Protein AF-W2TF34-F1 (afdb_monomer)

Sequence (236 aa):
MREFSEENPSKASIIMEYMTGNLSLHIFDNITPDDILQVLRTIAALQAASLKFTDEDKALFLKDIFKVVFGQALTKENVTSSLGLVRQFGSDRLGKCIDQVESIAMETSHFGCPVTDIARLLCACLSAKDRRENWEYLLGKFYCFLKEEVGNHEMPYTLEQLIQAYRRFFPFGAFMVFPMIAPMFQLAKKSDDTEYNERVQKLIFEKTKGLLEDLVKFHEEDKNEANHGENKKIIE

Foldseek 3Di:
DDDDDPPDVPDDDDDDDDDPPDDDDFLLAADALVVCLVVLLVLLLVVLVCVPDDPVRVCVVPPPDCCPVVVVCPDLVNLVVLLVLVDVLQPVVCVVLSVVLSVVLVVQDDDDQSCLVVLLCLLRHHFLVNCVVCVLVSLVSSVVSNCVNNDPDDDPDDSVVNVVSCLSCNLNSLSVCSSVLSVVLVVLVPDPDPVSSVSSSVSSNSSNVSSSVSSVVSVVVVVVVVVVVVVVVVVD

Organism: Necator americanus (NCBI:txid51031)

Structure (mmCIF, N/CA/C/O backbone):
data_AF-W2TF34-F1
#
_entry.id   AF-W2TF34-F1
#
loop_
_atom_site.group_PDB
_atom_site.id
_atom_site.type_symbol
_atom_site.label_atom_id
_atom_site.label_alt_id
_atom_site.label_comp_id
_atom_site.label_asym_id
_atom_site.label_entity_id
_atom_site.label_seq_id
_atom_site.pdbx_PDB_ins_code
_atom_site.Cartn_x
_atom_site.Cartn_y
_atom_site.Cartn_z
_atom_site.occupancy
_atom_site.B_iso_or_equiv
_atom_site.auth_seq_id
_atom_site.auth_comp_id
_atom_site.auth_asym_id
_atom_site.auth_atom_id
_atom_site.pdbx_PDB_model_num
ATOM 1 N N . MET A 1 1 ? 27.596 -20.174 8.200 1.00 43.91 1 MET A N 1
ATOM 2 C CA . MET A 1 1 ? 26.281 -20.790 7.920 1.00 43.91 1 MET A CA 1
ATOM 3 C C . MET A 1 1 ? 26.392 -22.242 8.363 1.00 43.91 1 MET A C 1
ATOM 5 O O . MET A 1 1 ? 27.347 -22.874 7.938 1.00 43.91 1 MET A O 1
ATOM 9 N N . ARG A 1 2 ? 25.558 -22.743 9.286 1.00 40.81 2 ARG A N 1
ATOM 10 C CA . ARG A 1 2 ? 25.563 -24.187 9.596 1.00 40.81 2 ARG A CA 1
ATOM 11 C C . ARG A 1 2 ? 24.907 -24.919 8.426 1.00 40.81 2 ARG A C 1
ATOM 13 O O . ARG A 1 2 ? 23.850 -24.485 7.978 1.00 40.81 2 ARG A O 1
ATOM 20 N N . GLU A 1 3 ? 25.552 -25.966 7.928 1.00 51.00 3 GLU A N 1
ATOM 21 C CA . GLU A 1 3 ? 24.994 -26.837 6.893 1.00 51.00 3 GLU A CA 1
ATOM 22 C C . GLU A 1 3 ? 23.792 -27.618 7.444 1.00 51.00 3 GLU A C 1
ATOM 24 O O . GLU A 1 3 ? 23.741 -27.946 8.632 1.00 51.00 3 GLU A O 1
ATOM 29 N N . PHE A 1 4 ? 22.802 -27.872 6.589 1.00 50.09 4 PHE A N 1
ATOM 30 C CA . PHE A 1 4 ? 21.614 -28.643 6.944 1.00 50.09 4 PHE A CA 1
ATOM 31 C C . PHE A 1 4 ? 21.959 -30.141 6.997 1.00 50.09 4 PHE A C 1
ATOM 33 O O . PHE A 1 4 ? 22.335 -30.715 5.979 1.00 50.09 4 PHE A O 1
ATOM 40 N N . SER A 1 5 ? 21.806 -30.775 8.163 1.00 64.12 5 SER A N 1
ATOM 41 C CA . SER A 1 5 ? 21.813 -32.237 8.334 1.00 64.12 5 SER A CA 1
ATOM 42 C C . SER A 1 5 ? 20.397 -32.815 8.218 1.00 64.12 5 SER A C 1
ATOM 44 O O . SER A 1 5 ? 19.418 -32.109 8.474 1.00 64.12 5 SER A O 1
ATOM 46 N N . GLU A 1 6 ? 20.274 -34.101 7.857 1.00 60.84 6 GLU A N 1
ATOM 47 C CA . GLU A 1 6 ? 18.979 -34.811 7.785 1.00 60.84 6 GLU A CA 1
ATOM 48 C C . GLU A 1 6 ? 18.214 -34.764 9.117 1.00 60.84 6 GLU A C 1
ATOM 50 O O . GLU A 1 6 ? 16.995 -34.590 9.140 1.00 60.84 6 GLU A O 1
ATOM 55 N N . GLU A 1 7 ? 18.940 -34.802 10.233 1.00 62.28 7 GLU A N 1
ATOM 56 C CA . GLU A 1 7 ? 18.413 -34.523 11.563 1.00 62.28 7 GLU A CA 1
ATOM 57 C C . GLU A 1 7 ? 18.561 -33.029 11.863 1.00 62.28 7 GLU A C 1
ATOM 59 O O . GLU A 1 7 ? 19.583 -32.575 12.380 1.00 62.28 7 GLU A O 1
ATOM 64 N N . ASN A 1 8 ? 17.556 -32.234 11.491 1.00 62.75 8 ASN A N 1
ATOM 65 C CA . ASN A 1 8 ? 17.462 -30.839 11.911 1.00 62.75 8 ASN A CA 1
ATOM 66 C C . ASN A 1 8 ? 16.422 -30.719 13.042 1.00 62.75 8 ASN A C 1
ATOM 68 O O . ASN A 1 8 ? 15.228 -30.613 12.748 1.00 62.75 8 ASN A O 1
ATOM 72 N N . PRO A 1 9 ? 16.842 -30.716 14.324 1.00 62.22 9 PRO A N 1
ATOM 73 C CA . PRO A 1 9 ? 15.931 -30.654 15.472 1.00 62.22 9 PRO A CA 1
ATOM 74 C C . PRO A 1 9 ? 15.114 -29.351 15.546 1.00 62.22 9 PRO A C 1
ATOM 76 O O . PRO A 1 9 ? 14.164 -29.271 16.318 1.00 62.22 9 PRO A O 1
ATOM 79 N N . SER A 1 10 ? 15.438 -28.347 14.723 1.00 62.59 10 SER A N 1
ATOM 80 C CA . SER A 1 10 ? 14.702 -27.081 14.604 1.00 62.59 10 SER A CA 1
ATOM 81 C C . SER A 1 10 ? 13.717 -27.055 13.425 1.00 62.59 10 SER A C 1
ATOM 83 O O . SER A 1 10 ? 13.165 -25.999 13.106 1.00 62.59 10 SER A O 1
ATOM 85 N N . LYS A 1 11 ? 13.517 -28.177 12.720 1.00 61.91 11 LYS A N 1
ATOM 86 C CA . LYS A 1 11 ? 12.632 -28.249 11.552 1.00 61.91 11 LYS A CA 1
ATOM 87 C C . LYS A 1 11 ? 11.170 -28.333 11.995 1.00 61.91 11 LYS A C 1
ATOM 89 O O . LYS A 1 11 ? 10.645 -29.410 12.258 1.00 61.91 11 LYS A O 1
ATOM 94 N N . ALA A 1 12 ? 10.497 -27.189 12.031 1.00 65.81 12 ALA A N 1
ATOM 95 C CA . ALA A 1 12 ? 9.043 -27.143 12.113 1.00 65.81 12 ALA A CA 1
ATOM 96 C C . ALA A 1 12 ? 8.439 -27.427 10.728 1.00 65.81 12 ALA A C 1
ATOM 98 O O . ALA A 1 12 ? 8.908 -26.902 9.719 1.00 65.81 12 ALA A O 1
ATOM 99 N N . SER A 1 13 ? 7.402 -28.263 10.679 1.00 79.62 13 SER A N 1
ATOM 100 C CA . SER A 1 13 ? 6.615 -28.502 9.464 1.00 79.62 13 SER A CA 1
ATOM 101 C C . SER A 1 13 ? 5.208 -27.965 9.684 1.00 79.62 13 SER A C 1
ATOM 103 O O . SER A 1 13 ? 4.579 -28.293 10.687 1.00 79.62 13 SER A O 1
ATOM 105 N N . ILE A 1 14 ? 4.719 -27.146 8.754 1.00 71.31 14 ILE A N 1
ATOM 106 C CA . ILE A 1 14 ? 3.319 -26.718 8.716 1.00 71.31 14 ILE A CA 1
ATOM 107 C C . ILE A 1 14 ? 2.646 -27.538 7.623 1.00 71.31 14 ILE A C 1
ATOM 109 O O . ILE A 1 14 ? 3.035 -27.463 6.459 1.00 71.31 14 ILE A O 1
ATOM 113 N N . ILE A 1 15 ? 1.661 -28.342 8.012 1.00 83.69 15 ILE A N 1
ATOM 114 C CA . ILE A 1 15 ? 0.788 -29.052 7.081 1.00 83.69 15 ILE A CA 1
ATOM 115 C C . ILE A 1 15 ? -0.503 -28.250 7.024 1.00 83.69 15 ILE A C 1
ATOM 117 O O . ILE A 1 15 ? -1.144 -28.028 8.048 1.00 83.69 15 ILE A O 1
ATOM 121 N N . MET A 1 16 ? -0.861 -27.797 5.831 1.00 83.94 16 MET A N 1
ATOM 122 C CA . MET A 1 16 ? -2.090 -27.058 5.582 1.00 83.94 16 MET A CA 1
ATOM 123 C C . MET A 1 16 ? -2.780 -27.611 4.342 1.00 83.94 16 MET A C 1
ATOM 125 O O . MET A 1 16 ? -2.149 -28.277 3.520 1.00 83.94 16 MET A O 1
ATOM 129 N N . GLU A 1 17 ? -4.078 -27.353 4.228 1.00 84.50 17 GLU A N 1
ATOM 130 C CA . GLU A 1 17 ? -4.858 -27.758 3.065 1.00 84.50 17 GLU A CA 1
ATOM 131 C C . GLU A 1 17 ? -4.279 -27.150 1.781 1.00 84.50 17 GLU A C 1
ATOM 133 O O . GLU A 1 17 ? -3.911 -25.971 1.734 1.00 84.50 17 GLU A O 1
ATOM 138 N N . TYR A 1 18 ? -4.180 -27.971 0.734 1.00 78.06 18 TYR A N 1
ATOM 139 C CA . TYR A 1 18 ? -3.743 -27.501 -0.571 1.00 78.06 18 TYR A CA 1
ATOM 140 C C . TYR A 1 18 ? -4.889 -26.767 -1.264 1.00 78.06 18 TYR A C 1
ATOM 142 O O . TYR A 1 18 ? -5.859 -27.373 -1.715 1.00 78.06 18 TYR A O 1
ATOM 150 N N . MET A 1 19 ? -4.744 -25.454 -1.380 1.00 74.75 19 MET A N 1
ATOM 151 C CA . MET A 1 19 ? -5.674 -24.607 -2.116 1.00 74.75 19 MET A CA 1
ATOM 152 C C . MET A 1 19 ? -5.324 -24.647 -3.611 1.00 74.75 19 MET A C 1
ATOM 154 O O . MET A 1 19 ? -4.279 -24.144 -4.031 1.00 74.75 19 MET A O 1
ATOM 158 N N . THR A 1 20 ? -6.181 -25.267 -4.424 1.00 73.31 20 THR A N 1
ATOM 159 C CA . THR A 1 20 ? -6.046 -25.291 -5.891 1.00 73.31 20 THR A CA 1
ATOM 160 C C . THR A 1 20 ? -6.466 -23.958 -6.507 1.00 73.31 20 THR A C 1
ATOM 162 O O . THR A 1 20 ? -7.434 -23.354 -6.055 1.00 73.31 20 THR A O 1
ATOM 165 N N . GLY A 1 21 ? -5.813 -23.544 -7.597 1.00 72.38 21 GLY A N 1
ATOM 166 C CA . GLY A 1 21 ? -6.191 -22.333 -8.342 1.00 72.38 21 GLY A CA 1
ATOM 167 C C . GLY A 1 21 ? -5.530 -21.042 -7.849 1.00 72.38 21 GLY A C 1
ATOM 168 O O . GLY A 1 21 ? -5.940 -19.956 -8.248 1.00 72.38 21 GLY A O 1
ATOM 169 N N . ASN A 1 22 ? -4.498 -21.144 -7.009 1.00 67.81 22 ASN A N 1
ATOM 170 C CA . ASN A 1 22 ? -3.735 -19.984 -6.561 1.00 67.81 22 ASN A CA 1
ATOM 171 C C . ASN A 1 22 ? -2.912 -19.399 -7.715 1.00 67.81 22 ASN A C 1
ATOM 173 O O . ASN A 1 22 ? -2.083 -20.089 -8.312 1.00 67.81 22 ASN A O 1
ATOM 177 N N . LEU A 1 23 ? -3.103 -18.111 -7.988 1.00 72.19 23 LEU A N 1
ATOM 178 C CA . LEU A 1 23 ? -2.254 -17.356 -8.899 1.00 72.19 23 LEU A CA 1
ATOM 179 C C . LEU A 1 23 ? -1.053 -16.809 -8.120 1.00 72.19 23 LEU A C 1
ATOM 181 O O . LEU A 1 23 ? -1.220 -16.058 -7.160 1.00 72.19 23 LEU A O 1
ATOM 185 N N . SER A 1 24 ? 0.161 -17.185 -8.525 1.00 72.56 24 SER A N 1
ATOM 186 C CA . SER A 1 24 ? 1.375 -16.551 -8.006 1.00 72.56 24 SER A CA 1
ATOM 187 C C . SER A 1 24 ? 1.545 -15.203 -8.696 1.00 72.56 24 SER A C 1
ATOM 189 O O . SER A 1 24 ? 1.857 -15.163 -9.882 1.00 72.56 24 SER A O 1
ATOM 191 N N . LEU A 1 25 ? 1.329 -14.119 -7.953 1.00 80.50 25 LEU A N 1
ATOM 192 C CA . LEU A 1 25 ? 1.528 -12.756 -8.437 1.00 80.50 25 LEU A CA 1
ATOM 193 C C . LEU A 1 25 ? 2.882 -12.218 -7.978 1.00 80.50 25 LEU A C 1
ATOM 195 O O . LEU A 1 25 ? 3.264 -12.343 -6.812 1.00 80.50 25 LEU A O 1
ATOM 199 N N . HIS A 1 26 ? 3.589 -11.578 -8.896 1.00 82.19 26 HIS A N 1
ATOM 200 C CA . HIS A 1 26 ? 4.786 -10.807 -8.620 1.00 82.19 26 HIS A CA 1
ATOM 201 C C . HIS A 1 26 ? 4.459 -9.321 -8.475 1.00 82.19 26 HIS A C 1
ATOM 203 O O . HIS A 1 26 ? 3.444 -8.820 -8.945 1.00 82.19 26 HIS A O 1
ATOM 209 N N . ILE A 1 27 ? 5.379 -8.568 -7.874 1.00 81.31 27 ILE A N 1
ATOM 210 C CA . ILE A 1 27 ? 5.234 -7.116 -7.687 1.00 81.31 27 ILE A CA 1
ATOM 211 C C . ILE A 1 27 ? 5.080 -6.332 -9.004 1.00 81.31 27 ILE A C 1
ATOM 213 O O . ILE A 1 27 ? 4.601 -5.202 -9.003 1.00 81.31 27 ILE A O 1
ATOM 217 N N . PHE A 1 28 ? 5.519 -6.898 -10.129 1.00 82.00 28 PHE A N 1
ATOM 218 C CA . PHE A 1 28 ? 5.384 -6.300 -11.459 1.00 82.00 28 PHE A CA 1
ATOM 219 C C . PHE A 1 28 ? 4.091 -6.705 -12.180 1.00 82.00 28 PHE A C 1
ATOM 221 O O . PHE A 1 28 ? 3.788 -6.123 -13.221 1.00 82.00 28 PHE A O 1
ATOM 228 N N . ASP A 1 29 ? 3.314 -7.633 -11.617 1.00 86.50 29 ASP A N 1
ATOM 229 C CA . ASP A 1 29 ? 1.992 -7.991 -12.118 1.00 86.50 29 ASP A CA 1
ATOM 230 C C . ASP A 1 29 ? 0.987 -6.965 -11.594 1.00 86.50 29 ASP A C 1
ATOM 232 O O . ASP A 1 29 ? 0.445 -7.078 -10.494 1.00 86.50 29 ASP A O 1
ATOM 236 N N . ASN A 1 30 ? 0.798 -5.894 -12.368 1.00 89.31 30 ASN A N 1
ATOM 237 C CA . ASN A 1 30 ? -0.201 -4.886 -12.039 1.00 89.31 30 ASN A CA 1
ATOM 238 C C . ASN A 1 30 ? -1.599 -5.490 -12.191 1.00 89.31 30 ASN A C 1
ATOM 240 O O . ASN A 1 30 ? -1.973 -5.915 -13.284 1.00 89.31 30 ASN A O 1
ATOM 244 N N . ILE A 1 31 ? -2.363 -5.485 -11.107 1.00 91.06 31 ILE A N 1
ATOM 245 C CA . ILE A 1 31 ? -3.772 -5.883 -11.094 1.00 91.06 31 ILE A CA 1
ATOM 246 C C . ILE A 1 31 ? -4.662 -4.644 -11.140 1.00 91.06 31 ILE A C 1
ATOM 248 O O . ILE A 1 31 ? -4.221 -3.539 -10.813 1.00 91.06 31 ILE A O 1
ATOM 252 N N . THR A 1 32 ? -5.904 -4.805 -11.591 1.00 93.12 32 THR A N 1
ATOM 253 C CA . THR A 1 32 ? -6.803 -3.659 -11.757 1.00 93.12 32 THR A CA 1
ATOM 254 C C . THR A 1 32 ? -7.336 -3.164 -10.404 1.00 93.12 32 THR A C 1
ATOM 256 O O . THR A 1 32 ? -7.352 -3.919 -9.425 1.00 93.12 32 THR A O 1
ATOM 259 N N . PRO A 1 33 ? -7.810 -1.905 -10.317 1.00 94.31 33 PRO A N 1
ATOM 260 C CA . PRO A 1 33 ? -8.479 -1.398 -9.118 1.00 94.31 33 PRO A CA 1
ATOM 261 C C . PRO A 1 33 ? -9.679 -2.237 -8.656 1.00 94.31 33 PRO A C 1
ATOM 263 O O . PRO A 1 33 ? -9.961 -2.277 -7.461 1.00 94.31 33 PRO A O 1
ATOM 266 N N . ASP A 1 34 ? -10.375 -2.917 -9.567 1.00 93.75 34 ASP A N 1
ATOM 267 C CA . ASP A 1 34 ? -11.517 -3.758 -9.202 1.00 93.75 34 ASP A CA 1
ATOM 268 C C . ASP A 1 34 ? -11.071 -5.118 -8.642 1.00 93.75 34 ASP A C 1
ATOM 270 O O . ASP A 1 34 ? -11.644 -5.597 -7.661 1.00 93.75 34 ASP A O 1
ATOM 274 N N . ASP A 1 35 ? -9.990 -5.700 -9.174 1.00 90.81 35 ASP A N 1
ATOM 275 C CA . ASP A 1 35 ? -9.455 -6.987 -8.700 1.00 90.81 35 ASP A CA 1
ATOM 276 C C . ASP A 1 35 ? -8.982 -6.922 -7.238 1.00 90.81 35 ASP A C 1
ATOM 278 O O . ASP A 1 35 ? -9.072 -7.901 -6.491 1.00 90.81 35 ASP A O 1
ATOM 282 N N . ILE A 1 36 ? -8.509 -5.756 -6.784 1.00 92.62 36 ILE A N 1
ATOM 283 C CA . ILE A 1 36 ? -8.038 -5.575 -5.401 1.00 92.62 36 ILE A CA 1
ATOM 284 C C . ILE A 1 36 ? -9.171 -5.434 -4.385 1.00 92.62 36 ILE A C 1
ATOM 286 O O . ILE A 1 36 ? -8.913 -5.546 -3.185 1.00 92.62 36 ILE A O 1
ATOM 290 N N . LEU A 1 37 ? -10.420 -5.218 -4.814 1.00 93.38 37 LEU A N 1
ATOM 291 C CA . LEU A 1 37 ? -11.546 -5.006 -3.897 1.00 93.38 37 LEU A CA 1
ATOM 292 C C . LEU A 1 37 ? -11.774 -6.211 -2.982 1.00 93.38 37 LEU A C 1
ATOM 294 O O . LEU A 1 37 ? -12.070 -6.036 -1.800 1.00 93.38 37 LEU A O 1
ATOM 298 N N . GLN A 1 38 ? -11.583 -7.429 -3.495 1.00 89.44 38 GLN A N 1
ATOM 299 C CA . GLN A 1 38 ? -11.706 -8.637 -2.684 1.00 89.44 38 GLN A CA 1
ATOM 300 C C . GLN A 1 38 ? -10.622 -8.700 -1.601 1.00 89.44 38 GLN A C 1
ATOM 302 O O . GLN A 1 38 ? -10.908 -9.060 -0.460 1.00 89.44 38 GLN A O 1
ATOM 307 N N . VAL A 1 39 ? -9.389 -8.304 -1.930 1.00 90.12 39 VAL A N 1
ATOM 308 C CA . VAL A 1 39 ? -8.289 -8.241 -0.958 1.00 90.12 39 VAL A CA 1
ATOM 309 C C . VAL A 1 39 ? -8.564 -7.160 0.087 1.00 90.12 39 VAL A C 1
ATOM 311 O O . VAL A 1 39 ? -8.391 -7.408 1.277 1.00 90.12 39 VAL A O 1
ATOM 314 N N . LEU A 1 40 ? -9.067 -5.992 -0.326 1.00 91.69 40 LEU A N 1
ATOM 315 C CA . LEU A 1 40 ? -9.468 -4.921 0.592 1.00 91.69 40 LEU A CA 1
ATOM 316 C C . LEU A 1 40 ? -10.585 -5.360 1.543 1.00 91.69 40 LEU A C 1
ATOM 318 O O . LEU A 1 40 ? -10.528 -5.026 2.724 1.00 91.69 40 LEU A O 1
ATOM 322 N N . ARG A 1 41 ? -11.564 -6.138 1.067 1.00 91.19 41 ARG A N 1
ATOM 323 C CA . ARG A 1 41 ? -12.604 -6.729 1.921 1.00 91.19 41 ARG A CA 1
ATOM 324 C C . ARG A 1 41 ? -12.002 -7.675 2.959 1.00 91.19 41 ARG A C 1
ATOM 326 O O . ARG A 1 41 ? -12.354 -7.591 4.129 1.00 91.19 41 ARG A O 1
ATOM 333 N N . THR A 1 42 ? -11.054 -8.523 2.564 1.00 88.75 42 THR A N 1
ATOM 334 C CA . THR A 1 42 ? -10.349 -9.406 3.506 1.00 88.75 42 THR A CA 1
ATOM 335 C C . THR A 1 42 ? -9.546 -8.613 4.540 1.00 88.75 42 THR A C 1
ATOM 337 O O . THR A 1 42 ? -9.601 -8.931 5.726 1.00 88.75 42 THR A O 1
ATOM 340 N N . ILE A 1 43 ? -8.840 -7.552 4.129 1.00 88.75 43 ILE A N 1
ATOM 341 C CA . ILE A 1 43 ? -8.130 -6.658 5.060 1.00 88.75 43 ILE A CA 1
ATOM 342 C C . ILE A 1 43 ? -9.125 -6.001 6.024 1.00 88.75 43 ILE A C 1
ATOM 344 O O . ILE A 1 43 ? -8.859 -5.946 7.221 1.00 88.75 43 ILE A O 1
ATOM 348 N N . ALA A 1 44 ? -10.281 -5.544 5.537 1.00 88.31 44 ALA A N 1
ATOM 349 C CA . ALA A 1 44 ? -11.322 -4.957 6.374 1.00 88.31 44 ALA A CA 1
ATOM 350 C C . ALA A 1 44 ? -11.855 -5.953 7.415 1.00 88.31 44 ALA A C 1
ATOM 352 O O . ALA A 1 44 ? -11.949 -5.603 8.589 1.00 88.31 44 ALA A O 1
ATOM 353 N N . ALA A 1 45 ? -12.108 -7.204 7.023 1.00 86.62 45 ALA A N 1
ATOM 354 C CA . ALA A 1 45 ? -12.520 -8.262 7.945 1.00 86.62 45 ALA A CA 1
ATOM 355 C C . ALA A 1 45 ? -11.444 -8.556 9.006 1.00 86.62 45 ALA A C 1
ATOM 357 O O . ALA A 1 45 ? -11.756 -8.680 10.190 1.00 86.62 45 ALA A O 1
ATOM 358 N N . LEU A 1 46 ? -10.165 -8.602 8.613 1.00 83.94 46 LEU A N 1
ATOM 359 C CA . LEU A 1 46 ? -9.045 -8.768 9.547 1.00 83.94 46 LEU A CA 1
ATOM 360 C C . LEU A 1 46 ? -8.931 -7.588 10.523 1.00 83.94 46 LEU A C 1
ATOM 362 O O . LEU A 1 46 ? -8.720 -7.799 11.718 1.00 83.94 46 LEU A O 1
ATOM 366 N N . GLN A 1 47 ? -9.104 -6.355 10.042 1.00 85.88 47 GLN A N 1
ATOM 367 C CA . GLN A 1 47 ? -9.104 -5.172 10.902 1.00 85.88 47 GLN A CA 1
ATOM 368 C C . GLN A 1 47 ? -10.306 -5.151 11.847 1.00 85.88 47 GLN A C 1
ATOM 370 O O . GLN A 1 47 ? -10.132 -4.887 13.028 1.00 85.88 47 GLN A O 1
ATOM 375 N N . ALA A 1 48 ? -11.508 -5.490 11.381 1.00 86.94 48 ALA A N 1
ATOM 376 C CA . ALA A 1 48 ? -12.681 -5.600 12.244 1.00 86.94 48 ALA A CA 1
ATOM 377 C C . ALA A 1 48 ? -12.513 -6.704 13.301 1.00 86.94 48 ALA A C 1
ATOM 379 O O . ALA A 1 48 ? -12.913 -6.535 14.453 1.00 86.94 48 ALA A O 1
ATOM 380 N N . ALA A 1 49 ? -11.889 -7.829 12.939 1.00 81.69 49 ALA A N 1
ATOM 381 C CA . ALA A 1 49 ? -11.583 -8.899 13.879 1.00 81.69 49 ALA A CA 1
ATOM 382 C C . ALA A 1 49 ? -10.594 -8.446 14.964 1.00 81.69 49 ALA A C 1
ATOM 384 O O . ALA A 1 49 ? -10.791 -8.783 16.131 1.00 81.69 49 ALA A O 1
ATOM 385 N N . SER A 1 50 ? -9.582 -7.643 14.614 1.00 78.50 50 SER A N 1
ATOM 386 C CA . SER A 1 50 ? -8.599 -7.144 15.586 1.00 78.50 50 SER A CA 1
ATOM 387 C C . SER A 1 50 ? -9.190 -6.156 16.598 1.00 78.50 50 SER A C 1
ATOM 389 O O . SER A 1 50 ? -8.671 -6.039 17.707 1.00 78.50 50 SER A O 1
ATOM 391 N N . LEU A 1 51 ? -10.323 -5.510 16.287 1.00 81.44 51 LEU A N 1
ATOM 392 C CA . LEU A 1 51 ? -11.054 -4.679 17.255 1.00 81.44 51 LEU A CA 1
ATOM 393 C C . LEU A 1 51 ? -11.591 -5.485 18.445 1.00 81.44 51 LEU A C 1
ATOM 395 O O . LEU A 1 51 ? -11.861 -4.910 19.496 1.00 81.44 51 LEU A O 1
ATOM 399 N N . LYS A 1 52 ? -11.729 -6.807 18.297 1.00 78.69 52 LYS A N 1
ATOM 400 C CA . LYS A 1 52 ? -12.197 -7.712 19.356 1.00 78.69 52 LYS A CA 1
ATOM 401 C C . LYS A 1 52 ? -11.077 -8.151 20.304 1.00 78.69 52 LYS A C 1
ATOM 403 O O . LYS A 1 52 ? -11.367 -8.822 21.288 1.00 78.69 52 LYS A O 1
ATOM 408 N N . PHE A 1 53 ? -9.821 -7.818 20.002 1.00 78.50 53 PHE A N 1
ATOM 409 C CA . PHE A 1 53 ? -8.672 -8.197 20.826 1.00 78.50 53 PHE A CA 1
ATOM 410 C C . PHE A 1 53 ? -8.652 -7.401 22.127 1.00 78.50 53 PHE A C 1
ATOM 412 O O . PHE A 1 53 ? -8.887 -6.185 22.123 1.00 78.50 53 PHE A O 1
ATOM 419 N N . THR A 1 54 ? -8.323 -8.076 23.229 1.00 78.12 54 THR A N 1
ATOM 420 C CA . THR A 1 54 ? -8.146 -7.408 24.522 1.00 78.12 54 THR A CA 1
ATOM 421 C C . THR A 1 54 ? -6.837 -6.618 24.551 1.00 78.12 54 THR A C 1
ATOM 423 O O . THR A 1 54 ? -5.994 -6.721 23.652 1.00 78.12 54 THR A O 1
ATOM 426 N N . ASP A 1 55 ? -6.642 -5.792 25.576 1.00 75.50 55 ASP A N 1
ATOM 427 C CA . ASP A 1 55 ? -5.388 -5.050 25.721 1.00 75.50 55 ASP A CA 1
ATOM 428 C C . ASP A 1 55 ? -4.204 -5.988 26.008 1.00 75.50 55 ASP A C 1
ATOM 430 O O . ASP A 1 55 ? -3.087 -5.729 25.554 1.00 75.50 55 ASP A O 1
ATOM 434 N N . GLU A 1 56 ? -4.449 -7.125 26.668 1.00 74.00 56 GLU A N 1
ATOM 435 C CA . GLU A 1 56 ? -3.470 -8.200 26.840 1.00 74.00 56 GLU A CA 1
ATOM 436 C C . GLU A 1 56 ? -3.077 -8.828 25.497 1.00 74.00 56 GLU A C 1
ATOM 438 O O . GLU A 1 56 ? -1.882 -8.979 25.229 1.00 74.00 56 GLU A O 1
ATOM 443 N N . ASP A 1 57 ? -4.049 -9.122 24.625 1.00 69.69 57 ASP A N 1
ATOM 444 C CA . ASP A 1 57 ? -3.788 -9.645 23.278 1.00 69.69 57 ASP A CA 1
ATOM 445 C C . ASP A 1 57 ? -2.947 -8.653 22.463 1.00 69.69 57 ASP A C 1
ATOM 447 O O . ASP A 1 57 ? -1.926 -9.015 21.876 1.00 69.69 57 ASP A O 1
ATOM 451 N N . LYS A 1 58 ? -3.326 -7.368 22.469 1.00 68.31 58 LYS A N 1
ATOM 452 C CA . LYS A 1 58 ? -2.596 -6.297 21.766 1.00 68.31 58 LYS A CA 1
ATOM 453 C C . LYS A 1 58 ? -1.162 -6.146 22.276 1.00 68.31 58 LYS A C 1
ATOM 455 O O . LYS A 1 58 ? -0.246 -5.918 21.479 1.00 68.31 58 LYS A O 1
ATOM 460 N N . ALA A 1 59 ? -0.940 -6.301 23.581 1.00 67.69 59 ALA A N 1
ATOM 461 C CA . ALA A 1 59 ? 0.387 -6.200 24.181 1.00 67.69 59 ALA A CA 1
ATOM 462 C C . ALA A 1 59 ? 1.359 -7.282 23.672 1.00 67.69 59 ALA A C 1
ATOM 464 O O . ALA A 1 59 ? 2.558 -7.007 23.565 1.00 67.69 59 ALA A O 1
ATOM 465 N N . LEU A 1 60 ? 0.862 -8.470 23.302 1.00 65.00 60 LEU A N 1
ATOM 466 C CA . LEU A 1 60 ? 1.676 -9.550 22.727 1.00 65.00 60 LEU A CA 1
ATOM 467 C C . LEU A 1 60 ? 2.223 -9.196 21.333 1.00 65.00 60 LEU A C 1
ATOM 469 O O . LEU A 1 60 ? 3.345 -9.574 21.001 1.00 65.00 60 LEU A O 1
ATOM 473 N N . PHE A 1 61 ? 1.476 -8.432 20.530 1.00 60.25 61 PHE A N 1
ATOM 474 C CA . PHE A 1 61 ? 1.912 -8.013 19.189 1.00 60.25 61 PHE A CA 1
ATOM 475 C C . PHE A 1 61 ? 2.930 -6.867 19.222 1.00 60.25 61 PHE A C 1
ATOM 477 O O . PHE A 1 61 ? 3.833 -6.801 18.383 1.00 60.25 61 PHE A O 1
ATOM 484 N N . LEU A 1 62 ? 2.782 -5.952 20.183 1.00 54.91 62 LEU A N 1
ATOM 485 C CA . LEU A 1 62 ? 3.532 -4.695 20.227 1.00 54.91 62 LEU A CA 1
ATOM 486 C C . LEU A 1 62 ? 4.921 -4.821 20.862 1.00 54.91 62 LEU A C 1
ATOM 488 O O . LEU A 1 62 ? 5.800 -4.023 20.535 1.00 54.91 62 LEU A O 1
ATOM 492 N N . LYS A 1 63 ? 5.140 -5.779 21.773 1.00 52.88 63 LYS A N 1
ATOM 493 C CA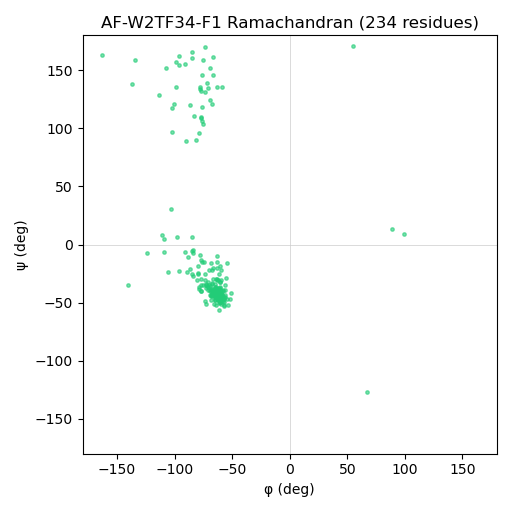 . LYS A 1 63 ? 6.347 -5.748 22.612 1.00 52.88 63 LYS A CA 1
ATOM 494 C C . LYS A 1 63 ? 7.640 -6.207 21.940 1.00 52.88 63 LYS A C 1
ATOM 496 O O . LYS A 1 63 ? 8.673 -5.644 22.281 1.00 52.88 63 LYS A O 1
ATOM 501 N N . ASP A 1 64 ? 7.613 -7.113 20.961 1.00 52.03 64 ASP A N 1
ATOM 502 C CA . ASP A 1 64 ? 8.873 -7.715 20.483 1.00 52.03 64 ASP A CA 1
ATOM 503 C C . ASP A 1 64 ? 8.980 -7.934 18.969 1.00 52.03 64 ASP A C 1
ATOM 505 O O . ASP A 1 64 ? 10.053 -7.746 18.402 1.00 52.03 64 ASP A O 1
ATOM 509 N N . ILE A 1 65 ? 7.900 -8.267 18.261 1.00 50.19 65 ILE A N 1
ATOM 510 C CA . ILE A 1 65 ? 8.034 -8.774 16.884 1.00 50.19 65 ILE A CA 1
ATOM 511 C C . ILE A 1 65 ? 8.433 -7.667 15.903 1.00 50.19 65 ILE A C 1
ATOM 513 O O . ILE A 1 65 ? 9.417 -7.801 15.179 1.00 50.19 65 ILE A O 1
ATOM 517 N N . PHE A 1 66 ? 7.719 -6.542 15.892 1.00 51.94 66 PHE A N 1
ATOM 518 C CA . PHE A 1 66 ? 7.976 -5.491 14.903 1.00 51.94 66 PHE A CA 1
ATOM 519 C C . PHE A 1 66 ? 9.293 -4.755 15.152 1.00 51.94 66 PHE A C 1
ATOM 521 O O . PHE A 1 66 ? 10.033 -4.492 14.207 1.00 51.94 66 PHE A O 1
ATOM 528 N N . LYS A 1 67 ? 9.633 -4.479 16.417 1.00 53.06 67 LYS A N 1
ATOM 529 C CA . LYS A 1 67 ? 10.901 -3.831 16.769 1.00 53.06 67 LYS A CA 1
ATOM 530 C C . LYS A 1 67 ? 12.102 -4.727 16.461 1.00 53.06 67 LYS A C 1
ATOM 532 O O . LYS A 1 67 ? 13.100 -4.223 15.961 1.00 53.06 67 LYS A O 1
ATOM 537 N N . VAL A 1 68 ? 12.017 -6.033 16.722 1.00 57.91 68 VAL A N 1
ATOM 538 C CA . VAL A 1 68 ? 13.119 -6.968 16.443 1.00 57.91 68 VAL A CA 1
ATOM 539 C C . VAL A 1 68 ? 13.257 -7.224 14.941 1.00 57.91 68 VAL A C 1
ATOM 541 O O . VAL A 1 68 ? 14.355 -7.084 14.408 1.00 57.91 68 VAL A O 1
ATOM 544 N N . VAL A 1 69 ? 12.158 -7.528 14.240 1.00 54.34 69 VAL A N 1
ATOM 545 C CA . VAL A 1 69 ? 12.180 -7.849 12.801 1.00 54.34 69 VAL A CA 1
ATOM 546 C C . VAL A 1 69 ? 12.545 -6.625 11.958 1.00 54.34 69 VAL A C 1
ATOM 548 O O . VAL A 1 69 ? 13.430 -6.702 11.108 1.00 54.34 69 VAL A O 1
ATOM 551 N N . PHE A 1 70 ? 11.913 -5.472 12.199 1.00 57.25 70 PHE A N 1
ATOM 552 C CA . PHE A 1 70 ? 12.164 -4.274 11.394 1.00 57.25 70 PHE A CA 1
ATOM 553 C C . PHE A 1 70 ? 13.299 -3.404 11.926 1.00 57.25 70 PHE A C 1
ATOM 555 O O . PHE A 1 70 ? 13.923 -2.715 11.130 1.00 57.25 70 PHE A O 1
ATOM 562 N N . GLY A 1 71 ? 13.639 -3.458 13.217 1.00 59.41 71 GLY A N 1
ATOM 563 C CA . GLY A 1 71 ? 14.813 -2.754 13.746 1.00 59.41 71 GLY A CA 1
ATOM 564 C C . GLY A 1 71 ? 16.127 -3.284 13.169 1.00 59.41 71 GLY A C 1
ATOM 565 O O . GLY A 1 71 ? 17.071 -2.521 12.992 1.00 59.41 71 GLY A O 1
ATOM 566 N N . GLN A 1 72 ? 16.168 -4.569 12.803 1.00 59.53 72 GLN A N 1
ATOM 567 C CA . GLN A 1 72 ? 17.278 -5.145 12.045 1.00 59.53 72 GLN A CA 1
ATOM 568 C C . GLN A 1 72 ? 17.236 -4.742 10.564 1.00 59.53 72 GLN A C 1
ATOM 570 O O . GLN A 1 72 ? 18.288 -4.525 9.974 1.00 59.53 72 GLN A O 1
ATOM 575 N N . ALA A 1 73 ? 16.053 -4.598 9.956 1.00 59.00 73 ALA A N 1
ATOM 576 C CA . ALA A 1 73 ? 15.908 -4.249 8.538 1.00 59.00 73 ALA A CA 1
ATOM 577 C C . ALA A 1 73 ? 16.062 -2.741 8.231 1.00 59.00 73 ALA A C 1
ATOM 579 O O . ALA A 1 73 ? 16.534 -2.387 7.156 1.00 59.00 73 ALA A O 1
ATOM 580 N N . LEU A 1 74 ? 15.694 -1.855 9.163 1.00 62.97 74 LEU A N 1
ATOM 581 C CA . LEU A 1 74 ? 15.651 -0.392 8.998 1.00 62.97 74 LEU A CA 1
ATOM 582 C C . LEU A 1 74 ? 16.828 0.329 9.672 1.00 62.97 74 LEU A C 1
ATOM 584 O O . LEU A 1 74 ? 16.706 1.468 10.121 1.00 62.97 74 LEU A O 1
ATOM 588 N N . THR A 1 75 ? 17.990 -0.318 9.754 1.00 69.75 75 THR A N 1
ATOM 589 C CA . THR A 1 75 ? 19.223 0.377 10.141 1.00 69.75 75 THR A CA 1
ATOM 590 C C . THR A 1 75 ? 19.645 1.338 9.030 1.00 69.75 75 THR A C 1
ATOM 592 O O . THR A 1 75 ? 19.386 1.090 7.852 1.00 69.75 75 THR A O 1
ATOM 595 N N . LYS A 1 76 ? 20.347 2.424 9.381 1.00 67.94 76 LYS A N 1
ATOM 596 C CA . LYS A 1 76 ? 20.896 3.368 8.392 1.00 67.94 76 LYS A CA 1
ATOM 597 C C . LYS A 1 76 ? 21.697 2.646 7.301 1.00 67.94 76 LYS A C 1
ATOM 599 O O . LYS A 1 76 ? 21.530 2.937 6.126 1.00 67.94 76 LYS A O 1
ATOM 604 N N . GLU A 1 77 ? 22.499 1.660 7.694 1.00 71.88 77 GLU A N 1
ATOM 605 C CA . GLU A 1 77 ? 23.282 0.822 6.782 1.00 71.88 77 GLU A CA 1
ATOM 606 C C . GLU A 1 77 ? 22.404 0.024 5.803 1.00 71.88 77 GLU A C 1
ATOM 608 O O . GLU A 1 77 ? 22.662 0.038 4.599 1.00 71.88 77 GLU A O 1
ATOM 613 N N . ASN A 1 78 ? 21.338 -0.621 6.285 1.00 68.19 78 ASN A N 1
ATOM 614 C CA . ASN A 1 78 ? 20.456 -1.438 5.448 1.00 68.19 78 ASN A CA 1
ATOM 615 C C . ASN A 1 78 ? 19.560 -0.594 4.533 1.00 68.19 78 ASN A C 1
ATOM 617 O O . ASN A 1 78 ? 19.318 -0.977 3.384 1.00 68.19 78 ASN A O 1
ATOM 621 N N . VAL A 1 79 ? 19.125 0.579 5.000 1.00 68.12 79 VAL A N 1
ATOM 622 C CA . VAL A 1 79 ? 18.409 1.566 4.181 1.00 68.12 79 VAL A CA 1
ATOM 623 C C . VAL A 1 79 ? 19.313 2.091 3.067 1.00 68.12 79 VAL A C 1
ATOM 625 O O . VAL A 1 79 ? 18.946 1.997 1.896 1.00 68.12 79 VAL A O 1
ATOM 628 N N . THR A 1 80 ? 20.518 2.562 3.398 1.00 70.38 80 THR A N 1
ATOM 629 C CA . THR A 1 80 ? 21.483 3.055 2.404 1.00 70.38 80 THR A CA 1
ATOM 630 C C . THR A 1 80 ? 21.890 1.950 1.425 1.00 70.38 80 THR A C 1
ATOM 632 O O . THR A 1 80 ? 21.979 2.207 0.227 1.00 70.38 80 THR A O 1
ATOM 635 N N . SER A 1 81 ? 22.054 0.704 1.882 1.00 72.69 81 SER A N 1
ATOM 636 C CA . SER A 1 81 ? 22.343 -0.442 1.006 1.00 72.69 81 SER A CA 1
ATOM 637 C C . SER A 1 81 ? 21.191 -0.741 0.043 1.00 72.69 81 SER A C 1
ATOM 639 O O . SER A 1 81 ? 21.413 -0.919 -1.155 1.00 72.69 81 SER A O 1
ATOM 641 N N . SER A 1 82 ? 19.948 -0.739 0.535 1.00 67.62 82 SER A N 1
ATOM 642 C CA . SER A 1 82 ? 18.753 -0.961 -0.291 1.00 67.62 82 SER A CA 1
ATOM 643 C C . SER A 1 82 ? 18.583 0.140 -1.340 1.00 67.62 82 SER A C 1
ATOM 645 O O . SER A 1 82 ? 18.353 -0.150 -2.513 1.00 67.62 82 SER A O 1
ATOM 647 N N . LEU A 1 83 ? 18.766 1.404 -0.950 1.00 70.12 83 LEU A N 1
ATOM 648 C CA . LEU A 1 83 ? 18.738 2.540 -1.873 1.00 70.12 83 LEU A CA 1
ATOM 649 C C . LEU A 1 83 ? 19.920 2.517 -2.849 1.00 70.12 83 LEU A C 1
ATOM 651 O O . LEU A 1 83 ? 19.753 2.874 -4.011 1.00 70.12 83 LEU A O 1
ATOM 655 N N . GLY A 1 84 ? 21.090 2.040 -2.422 1.00 70.88 84 GLY A N 1
ATOM 656 C CA . GLY A 1 84 ? 22.249 1.803 -3.282 1.00 70.88 84 GLY A CA 1
ATOM 657 C C . GLY A 1 84 ? 21.953 0.797 -4.395 1.00 70.88 84 GLY A C 1
ATOM 658 O O . GLY A 1 84 ? 22.283 1.053 -5.553 1.00 70.88 84 GLY A O 1
ATOM 659 N N . LEU A 1 85 ? 21.250 -0.297 -4.079 1.00 68.56 85 LEU A N 1
ATOM 660 C CA . LEU A 1 85 ? 20.777 -1.251 -5.086 1.00 68.56 85 LEU A CA 1
ATOM 661 C C . LEU A 1 85 ? 19.801 -0.583 -6.061 1.00 68.56 85 LEU A C 1
ATOM 663 O O . LEU A 1 85 ? 19.970 -0.707 -7.270 1.00 68.56 85 LEU A O 1
ATOM 667 N N . VAL A 1 86 ? 18.827 0.188 -5.568 1.00 67.19 86 VAL A N 1
ATOM 668 C CA . VAL A 1 86 ? 17.892 0.930 -6.436 1.00 67.19 86 VAL A CA 1
ATOM 669 C C . VAL A 1 86 ? 18.635 1.932 -7.336 1.00 67.19 86 VAL A C 1
ATOM 671 O O . VAL A 1 86 ? 18.343 1.997 -8.530 1.00 67.19 86 VAL A O 1
ATOM 674 N N . ARG A 1 87 ? 19.642 2.654 -6.816 1.00 69.81 87 ARG A N 1
ATOM 675 C CA . ARG A 1 87 ? 20.506 3.569 -7.592 1.00 69.81 87 ARG A CA 1
ATOM 676 C C . ARG A 1 87 ? 21.270 2.836 -8.695 1.00 69.81 87 ARG A C 1
ATOM 678 O O . ARG A 1 87 ? 21.312 3.327 -9.819 1.00 69.81 87 ARG A O 1
ATOM 685 N N . GLN A 1 88 ? 21.821 1.655 -8.406 1.00 69.25 88 GLN A N 1
ATOM 686 C CA . GLN A 1 88 ? 22.562 0.851 -9.384 1.00 69.25 88 GLN A CA 1
ATOM 687 C C . GLN A 1 88 ? 21.698 0.457 -10.596 1.00 69.25 88 GLN A C 1
ATOM 689 O O . GLN A 1 88 ? 22.215 0.330 -11.705 1.00 69.25 88 GLN A O 1
ATOM 694 N N . PHE A 1 89 ? 20.386 0.287 -10.403 1.00 62.56 89 PHE A N 1
ATOM 695 C CA . PHE A 1 89 ? 19.450 -0.069 -11.476 1.00 62.56 89 PHE A CA 1
ATOM 696 C C . PHE A 1 89 ? 18.726 1.136 -12.096 1.00 62.56 89 PHE A C 1
ATOM 698 O O . PHE A 1 89 ? 18.266 1.051 -13.232 1.00 62.56 89 PHE A O 1
ATOM 705 N N . GLY A 1 90 ? 18.622 2.259 -11.382 1.00 56.75 90 GLY A N 1
ATOM 706 C CA . GLY A 1 90 ? 17.800 3.406 -11.767 1.00 56.75 90 GLY A CA 1
ATOM 707 C C . GLY A 1 90 ? 18.364 4.327 -12.855 1.00 56.75 90 GLY A C 1
ATOM 708 O O . GLY A 1 90 ? 17.620 5.177 -13.349 1.00 56.75 90 GLY A O 1
ATOM 709 N N . SER A 1 91 ? 19.629 4.161 -13.267 1.00 56.00 91 SER A N 1
ATOM 710 C CA . SER A 1 91 ? 20.408 5.121 -14.084 1.00 56.00 91 SER A CA 1
ATOM 711 C C . SER A 1 91 ? 20.481 6.536 -13.467 1.00 56.00 91 SER A C 1
ATOM 713 O O . SER A 1 91 ? 19.751 6.854 -12.526 1.00 56.00 91 SER A O 1
ATOM 715 N N . ASP A 1 92 ? 21.305 7.436 -14.023 1.00 57.59 92 ASP A N 1
ATOM 716 C CA . ASP A 1 92 ? 21.400 8.848 -13.582 1.00 57.59 92 ASP A CA 1
ATOM 717 C C . ASP A 1 92 ? 20.039 9.583 -13.576 1.00 57.59 92 ASP A C 1
ATOM 719 O O . ASP A 1 92 ? 19.874 10.622 -12.936 1.00 57.59 92 ASP A O 1
ATOM 723 N N . ARG A 1 93 ? 19.024 9.027 -14.257 1.00 57.12 93 ARG A N 1
ATOM 724 C CA . ARG A 1 93 ? 17.669 9.583 -14.384 1.00 57.12 93 ARG A CA 1
ATOM 725 C C . ARG A 1 93 ? 16.849 9.541 -13.086 1.00 57.12 93 ARG A C 1
ATOM 727 O O . ARG A 1 93 ? 15.902 10.314 -12.981 1.00 57.12 93 ARG A O 1
ATOM 734 N N . LEU A 1 94 ? 17.181 8.672 -12.123 1.00 62.28 94 LEU A N 1
ATOM 735 C CA . LEU A 1 94 ? 16.463 8.555 -10.839 1.00 62.28 94 LEU A CA 1
ATOM 736 C C . LEU A 1 94 ? 17.260 9.071 -9.630 1.00 62.28 94 LEU A C 1
ATOM 738 O O . LEU A 1 94 ? 16.693 9.172 -8.543 1.00 62.28 94 LEU A O 1
ATOM 742 N N . GLY A 1 95 ? 18.534 9.445 -9.809 1.00 64.50 95 GLY A N 1
ATOM 743 C CA . GLY A 1 95 ? 19.447 9.796 -8.710 1.00 64.50 95 GLY A CA 1
ATOM 744 C C . GLY A 1 95 ? 18.892 10.868 -7.770 1.00 64.50 95 GLY A C 1
ATOM 745 O O . GLY A 1 95 ? 18.755 10.620 -6.577 1.00 64.50 95 GLY A O 1
ATOM 746 N N . LYS A 1 96 ? 18.436 12.002 -8.323 1.00 69.38 96 LYS A N 1
ATOM 747 C CA . LYS A 1 96 ? 17.860 13.106 -7.532 1.00 69.38 96 LYS A CA 1
ATOM 748 C C . LYS A 1 96 ? 16.654 12.687 -6.687 1.00 69.38 96 LYS A C 1
ATOM 750 O O . LYS A 1 96 ? 16.506 13.153 -5.565 1.00 69.38 96 LYS A O 1
ATOM 755 N N . CYS A 1 97 ? 15.794 11.824 -7.226 1.00 63.00 97 CYS A N 1
ATOM 756 C CA . CYS A 1 97 ? 14.591 11.381 -6.525 1.00 63.00 97 CYS A CA 1
ATOM 757 C C . CYS A 1 97 ? 14.952 10.412 -5.390 1.00 63.00 97 CYS A C 1
ATOM 759 O O . CYS A 1 97 ? 14.404 10.498 -4.296 1.00 63.00 97 CYS A O 1
ATOM 761 N N . ILE A 1 98 ? 15.944 9.546 -5.617 1.00 64.81 98 ILE A N 1
ATOM 762 C CA . ILE A 1 98 ? 16.452 8.630 -4.594 1.00 64.81 98 ILE A CA 1
ATOM 763 C C . ILE A 1 98 ? 17.142 9.393 -3.450 1.00 64.81 98 ILE A C 1
ATOM 765 O O . ILE A 1 98 ? 16.935 9.051 -2.288 1.00 64.81 98 ILE A O 1
ATOM 769 N N . ASP A 1 99 ? 17.900 10.451 -3.754 1.00 70.12 99 ASP A N 1
ATOM 770 C CA . ASP A 1 99 ? 18.547 11.296 -2.739 1.00 70.12 99 ASP A CA 1
ATOM 771 C C . ASP A 1 99 ? 17.520 11.982 -1.826 1.00 70.12 99 ASP A C 1
ATOM 773 O O . ASP A 1 99 ? 17.694 12.037 -0.608 1.00 70.12 99 ASP A O 1
ATOM 777 N N . GLN A 1 100 ? 16.411 12.455 -2.401 1.00 67.25 100 GLN A N 1
ATOM 778 C CA . GLN A 1 100 ? 15.306 13.030 -1.633 1.00 67.25 100 GLN A CA 1
ATOM 779 C C . GLN A 1 100 ? 14.649 11.977 -0.734 1.00 67.25 100 GLN A C 1
ATOM 781 O O . GLN A 1 100 ? 14.442 12.221 0.452 1.00 67.25 100 GLN A O 1
ATOM 786 N N . VAL A 1 101 ? 14.378 10.784 -1.266 1.00 63.12 101 VAL A N 1
ATOM 787 C CA . VAL A 1 101 ? 13.755 9.676 -0.523 1.00 63.12 101 VAL A CA 1
ATOM 788 C C . VAL A 1 101 ? 14.609 9.224 0.661 1.00 63.12 101 VAL A C 1
ATOM 790 O O . VAL A 1 101 ? 14.060 8.942 1.725 1.00 63.12 101 VAL A O 1
ATOM 793 N N . GLU A 1 102 ? 15.938 9.194 0.511 1.00 63.00 102 GLU A N 1
ATOM 794 C CA . GLU A 1 102 ? 16.861 8.836 1.597 1.00 63.00 102 GLU A CA 1
ATOM 795 C C . GL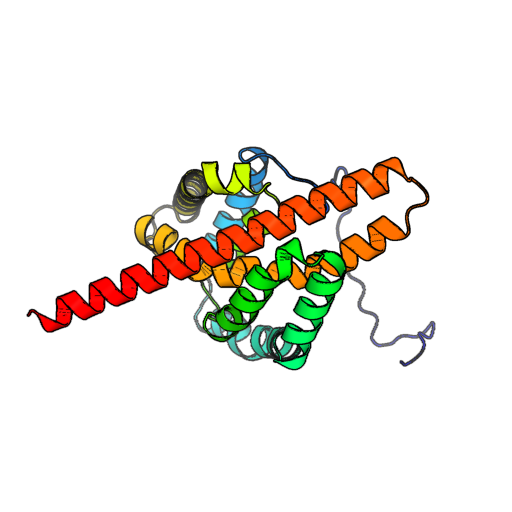U A 1 102 ? 16.702 9.766 2.809 1.00 63.00 102 GLU A C 1
ATOM 797 O O . GLU A 1 102 ? 16.678 9.300 3.948 1.00 63.00 102 GLU A O 1
ATOM 802 N N . SER A 1 103 ? 16.514 11.068 2.569 1.00 65.38 103 SER A N 1
ATOM 803 C CA . SER A 1 103 ? 16.257 12.047 3.631 1.00 65.38 103 SER A CA 1
ATOM 804 C C . SER A 1 103 ? 14.878 11.866 4.279 1.00 65.38 103 SER A C 1
ATOM 806 O O . SER A 1 103 ? 14.736 12.069 5.480 1.00 65.38 103 SER A O 1
ATOM 808 N N . ILE A 1 104 ? 13.864 11.487 3.496 1.00 61.34 104 ILE A N 1
ATOM 809 C CA . ILE A 1 104 ? 12.455 11.397 3.924 1.00 61.34 104 ILE A CA 1
ATOM 810 C C . ILE A 1 104 ? 12.184 10.141 4.760 1.00 61.34 104 ILE A C 1
ATOM 812 O O . ILE A 1 104 ? 11.439 10.180 5.742 1.00 61.34 104 ILE A O 1
ATOM 816 N N . ALA A 1 105 ? 12.783 9.011 4.384 1.00 56.91 105 ALA A N 1
ATOM 817 C CA . ALA A 1 105 ? 12.537 7.721 5.027 1.00 56.91 105 ALA A CA 1
ATOM 818 C C . ALA A 1 105 ? 12.899 7.721 6.525 1.00 56.91 105 ALA A C 1
ATOM 820 O O . ALA A 1 105 ? 12.241 7.062 7.330 1.00 56.91 105 ALA A O 1
ATOM 821 N N . MET A 1 106 ? 13.912 8.505 6.907 1.00 54.41 106 MET A N 1
ATOM 822 C CA . MET A 1 106 ? 14.344 8.653 8.301 1.00 54.41 106 MET A CA 1
ATOM 823 C C . MET A 1 106 ? 13.369 9.496 9.142 1.00 54.41 106 MET A C 1
ATOM 825 O O . MET A 1 106 ? 13.305 9.311 10.354 1.00 54.41 106 MET A O 1
ATOM 829 N N . GLU A 1 107 ? 12.592 10.388 8.517 1.00 49.59 107 GLU A N 1
ATOM 830 C CA . GLU A 1 107 ? 11.658 11.305 9.194 1.00 49.59 107 GLU A CA 1
ATOM 831 C C . GLU A 1 107 ? 10.263 10.682 9.432 1.00 49.59 107 GLU A C 1
ATOM 833 O O . GLU A 1 107 ? 9.529 11.141 10.302 1.00 49.59 107 GLU A O 1
ATOM 838 N N . THR A 1 108 ? 9.879 9.632 8.692 1.00 50.12 108 THR A N 1
ATOM 839 C CA . THR A 1 108 ? 8.462 9.218 8.521 1.00 50.12 108 THR A CA 1
ATOM 840 C C . THR A 1 108 ? 8.058 7.894 9.196 1.00 50.12 108 THR A C 1
ATOM 842 O O . THR A 1 108 ? 6.938 7.409 9.015 1.00 50.12 108 THR A O 1
ATOM 845 N N . SER A 1 109 ? 8.928 7.297 10.015 1.00 46.72 109 SER A N 1
ATOM 846 C CA . SER A 1 109 ? 8.683 5.979 10.627 1.00 46.72 109 SER A CA 1
ATOM 847 C C . SER A 1 109 ? 7.671 6.033 11.787 1.00 46.72 109 SER A C 1
ATOM 849 O O . SER A 1 109 ? 8.028 6.395 12.906 1.00 46.72 109 SER A O 1
ATOM 851 N N . HIS A 1 110 ? 6.424 5.600 11.561 1.00 44.84 110 HIS A N 1
ATOM 852 C CA . HIS A 1 110 ? 5.471 5.279 12.636 1.00 44.84 110 HIS A CA 1
ATOM 853 C C . HIS A 1 110 ? 4.709 3.976 12.335 1.00 44.84 110 HIS A C 1
ATOM 855 O O . HIS A 1 110 ? 4.303 3.729 11.201 1.00 44.84 110 HIS A O 1
ATOM 861 N N . PHE A 1 111 ? 4.532 3.123 13.349 1.00 47.56 111 PHE A N 1
ATOM 862 C CA . PHE A 1 111 ? 3.889 1.807 13.228 1.00 47.56 111 PHE A CA 1
ATOM 863 C C . PHE A 1 111 ? 2.496 1.801 13.871 1.00 47.56 111 PHE A C 1
ATOM 865 O O . PHE A 1 111 ? 2.251 2.531 14.827 1.00 47.56 111 PHE A O 1
ATOM 872 N N . GLY A 1 112 ? 1.603 0.938 13.369 1.00 58.53 112 GLY A N 1
ATOM 873 C CA . GLY A 1 112 ? 0.262 0.717 13.934 1.00 58.53 112 GLY A CA 1
ATOM 874 C C . GLY A 1 112 ? -0.877 1.462 13.231 1.00 58.53 112 GLY A C 1
ATOM 875 O O . GLY A 1 112 ? -2.000 1.462 13.724 1.00 58.53 112 GLY A O 1
ATOM 876 N N . CYS A 1 113 ? -0.614 2.089 12.082 1.00 71.31 113 CYS A N 1
ATOM 877 C CA . CYS A 1 113 ? -1.636 2.800 11.322 1.00 71.31 113 CYS A CA 1
ATOM 878 C C . CYS A 1 113 ? -2.521 1.820 10.519 1.00 71.31 113 CYS A C 1
ATOM 880 O O . CYS A 1 113 ? -1.965 0.960 9.823 1.00 71.31 113 CYS A O 1
ATOM 882 N N . PRO A 1 114 ? -3.864 1.956 10.524 1.00 73.75 114 PRO A N 1
ATOM 883 C CA . PRO A 1 114 ? -4.776 1.075 9.778 1.00 73.75 114 PRO A CA 1
ATOM 884 C C . PRO A 1 114 ? -4.544 1.096 8.261 1.00 73.75 114 PRO A C 1
ATOM 886 O O . PRO A 1 114 ? -4.940 0.177 7.552 1.00 73.75 114 PRO A O 1
ATOM 889 N N . VAL A 1 115 ? -3.861 2.115 7.738 1.00 85.88 115 VAL A N 1
ATOM 890 C CA . VAL A 1 115 ? -3.545 2.211 6.306 1.00 85.88 115 VAL A CA 1
ATOM 891 C C . VAL A 1 115 ? -2.293 1.437 5.909 1.00 85.88 115 VAL A C 1
ATOM 893 O O . VAL A 1 115 ? -1.986 1.388 4.725 1.00 85.88 115 VAL A O 1
ATOM 896 N N . THR A 1 116 ? -1.562 0.836 6.855 1.00 86.06 116 THR A N 1
ATOM 897 C CA . THR A 1 116 ? -0.275 0.176 6.575 1.00 86.06 116 THR A CA 1
ATOM 898 C C . THR A 1 116 ? -0.415 -0.912 5.511 1.00 86.06 116 THR A C 1
ATOM 900 O O . THR A 1 116 ? 0.301 -0.897 4.507 1.00 86.06 116 THR A O 1
ATOM 903 N N . ASP A 1 117 ? -1.367 -1.828 5.700 1.00 85.19 117 ASP A N 1
ATOM 904 C CA . ASP A 1 117 ? -1.598 -2.932 4.766 1.00 85.19 117 ASP A CA 1
ATOM 905 C C . ASP A 1 117 ? -2.187 -2.443 3.440 1.00 85.19 117 ASP A C 1
ATOM 907 O O . ASP A 1 117 ? -1.813 -2.940 2.379 1.00 85.19 117 ASP A O 1
ATOM 911 N N . ILE A 1 118 ? -3.037 -1.412 3.485 1.00 91.38 118 ILE A N 1
ATOM 912 C CA . ILE A 1 118 ? -3.636 -0.801 2.294 1.00 91.38 118 ILE A CA 1
ATOM 913 C C . ILE A 1 118 ? -2.554 -0.127 1.446 1.00 91.38 118 ILE A C 1
ATOM 915 O O . ILE A 1 118 ? -2.434 -0.415 0.261 1.00 91.38 118 ILE A O 1
ATOM 919 N N . ALA A 1 119 ? -1.722 0.730 2.0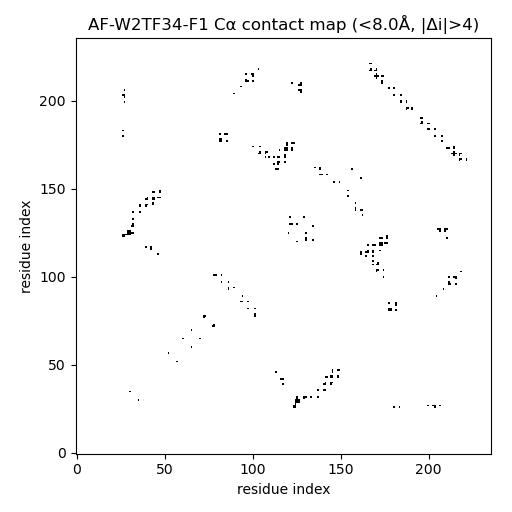41 1.00 91.38 119 ALA A N 1
ATOM 920 C CA . ALA A 1 119 ? -0.636 1.412 1.347 1.00 91.38 119 ALA A CA 1
ATOM 921 C C . ALA A 1 119 ? 0.352 0.409 0.746 1.00 91.38 119 ALA A C 1
ATOM 923 O O . ALA A 1 119 ? 0.734 0.545 -0.416 1.00 91.38 119 ALA A O 1
ATOM 924 N N . ARG A 1 120 ? 0.706 -0.648 1.489 1.00 88.75 120 ARG A N 1
ATOM 925 C CA . ARG A 1 120 ? 1.549 -1.727 0.963 1.00 88.75 120 ARG A CA 1
ATOM 926 C C . ARG A 1 120 ? 0.894 -2.423 -0.234 1.00 88.75 120 ARG A C 1
ATOM 928 O O . ARG A 1 120 ? 1.569 -2.609 -1.244 1.00 88.75 120 ARG A O 1
ATOM 935 N N . LEU A 1 121 ? -0.394 -2.766 -0.144 1.00 90.12 121 LEU A N 1
ATOM 936 C CA . LEU A 1 121 ? -1.149 -3.392 -1.231 1.00 90.12 121 LEU A CA 1
ATOM 937 C C . LEU A 1 121 ? -1.168 -2.501 -2.481 1.00 90.12 121 LEU A C 1
ATOM 939 O O . LEU A 1 121 ? -0.789 -2.951 -3.559 1.00 90.12 121 LEU A O 1
ATOM 943 N N . LEU A 1 122 ? -1.542 -1.226 -2.345 1.00 93.94 122 LEU A N 1
ATOM 944 C CA . LEU A 1 122 ? -1.635 -0.306 -3.483 1.00 93.94 122 LEU A CA 1
ATOM 945 C C . LEU A 1 122 ? -0.266 -0.043 -4.130 1.00 93.94 122 LEU A C 1
ATOM 947 O O . LEU A 1 122 ? -0.164 0.040 -5.356 1.00 93.94 122 LEU A O 1
ATOM 951 N N . CYS A 1 123 ? 0.800 0.062 -3.334 1.00 92.44 123 CYS A N 1
ATOM 952 C CA . CYS A 1 123 ? 2.157 0.246 -3.846 1.00 92.44 123 CYS A CA 1
ATOM 953 C C . CYS A 1 123 ? 2.687 -0.999 -4.573 1.00 92.44 123 CYS A C 1
ATOM 955 O O . CYS A 1 123 ? 3.342 -0.869 -5.610 1.00 92.44 123 CYS A O 1
ATOM 957 N N . ALA A 1 124 ? 2.404 -2.196 -4.054 1.00 89.50 124 ALA A N 1
ATOM 958 C CA . ALA A 1 124 ? 2.895 -3.446 -4.625 1.00 89.50 124 ALA A CA 1
ATOM 959 C C . ALA A 1 124 ? 2.093 -3.893 -5.855 1.00 89.50 124 ALA A C 1
ATOM 961 O O . ALA A 1 124 ? 2.682 -4.363 -6.825 1.00 89.50 124 ALA A O 1
ATOM 962 N N . CYS A 1 125 ? 0.772 -3.712 -5.851 1.00 90.94 125 CYS A N 1
ATOM 963 C CA . CYS A 1 125 ? -0.122 -4.385 -6.793 1.00 90.94 125 CYS A CA 1
ATOM 964 C C . CYS A 1 125 ? -0.670 -3.487 -7.906 1.00 90.94 125 CYS A C 1
ATOM 966 O O . CYS A 1 125 ? -1.009 -3.999 -8.965 1.00 90.94 125 CYS A O 1
ATOM 968 N N . LEU A 1 126 ? -0.733 -2.165 -7.723 1.00 94.25 126 LEU A N 1
ATOM 969 C CA . LEU A 1 126 ? -1.231 -1.267 -8.769 1.00 94.25 126 LEU A CA 1
ATOM 970 C C . LEU A 1 126 ? -0.099 -0.667 -9.604 1.00 94.25 126 LEU A C 1
ATOM 972 O O . LEU A 1 126 ? 1.033 -0.480 -9.131 1.00 94.25 126 LEU A O 1
ATOM 976 N N . SER A 1 127 ? -0.439 -0.298 -10.840 1.00 94.31 127 SER A N 1
ATOM 977 C CA . SER A 1 127 ? 0.388 0.609 -11.629 1.00 94.31 127 SER A CA 1
ATOM 978 C C . SER A 1 127 ? 0.393 2.004 -10.989 1.00 94.31 127 SER A C 1
ATOM 980 O O . SER A 1 127 ? -0.477 2.351 -10.186 1.00 94.31 127 SER A O 1
ATOM 982 N N . ALA A 1 128 ? 1.373 2.838 -11.345 1.00 94.25 128 ALA A N 1
ATOM 983 C CA . ALA A 1 128 ? 1.407 4.218 -10.861 1.00 94.25 128 ALA A CA 1
ATOM 984 C C . ALA A 1 128 ? 0.158 5.001 -11.291 1.00 94.25 128 ALA A C 1
ATOM 986 O O . ALA A 1 128 ? -0.408 5.742 -10.493 1.00 94.25 128 ALA A O 1
ATOM 987 N N . LYS A 1 129 ? -0.291 4.798 -12.535 1.00 95.44 129 LYS A N 1
ATOM 988 C CA . LYS A 1 129 ? -1.492 5.436 -13.075 1.00 95.44 129 LYS A CA 1
ATOM 989 C C . LYS A 1 129 ? -2.731 5.029 -12.279 1.00 95.44 129 LYS A C 1
ATOM 991 O O . LYS A 1 129 ? -3.394 5.893 -11.715 1.00 95.44 129 LYS A O 1
ATOM 996 N N . ASP A 1 130 ? -2.985 3.726 -12.176 1.00 96.81 130 ASP A N 1
ATOM 997 C CA . ASP A 1 130 ? -4.191 3.218 -11.519 1.00 96.81 130 ASP A CA 1
ATOM 998 C C . ASP A 1 130 ? -4.229 3.630 -10.049 1.00 96.81 130 ASP A C 1
ATOM 1000 O O . ASP A 1 130 ? -5.265 4.057 -9.550 1.00 96.81 130 ASP A O 1
ATOM 1004 N N . ARG A 1 131 ? -3.086 3.594 -9.358 1.00 96.25 131 ARG A N 1
ATOM 1005 C CA . ARG A 1 131 ? -2.994 4.074 -7.978 1.00 96.25 131 ARG A CA 1
ATOM 1006 C C . ARG A 1 131 ? -3.349 5.558 -7.861 1.00 96.25 131 ARG A C 1
ATOM 1008 O O . ARG A 1 131 ? -4.161 5.914 -7.012 1.00 96.25 131 ARG A O 1
ATOM 1015 N N . ARG A 1 132 ? -2.764 6.421 -8.698 1.00 96.12 132 ARG A N 1
ATOM 1016 C CA . ARG A 1 132 ? -3.009 7.877 -8.674 1.00 96.12 132 ARG A CA 1
ATOM 1017 C C . ARG A 1 132 ? -4.470 8.221 -8.946 1.00 96.12 132 ARG A C 1
ATOM 1019 O O . ARG A 1 132 ? -4.995 9.126 -8.310 1.00 96.12 132 ARG A O 1
ATOM 1026 N N . GLU A 1 133 ? -5.103 7.501 -9.866 1.00 97.44 133 GLU A N 1
ATOM 1027 C CA . GLU A 1 133 ? -6.491 7.738 -10.275 1.00 97.44 133 GLU A CA 1
ATOM 1028 C C . GLU A 1 133 ? -7.514 7.157 -9.285 1.00 97.44 133 GLU A C 1
ATOM 1030 O O . GLU A 1 133 ? -8.634 7.654 -9.223 1.00 97.44 133 GLU A O 1
ATOM 1035 N N . ASN A 1 134 ? -7.149 6.135 -8.495 1.00 97.69 134 ASN A N 1
ATOM 1036 C CA . ASN A 1 134 ? -8.131 5.351 -7.737 1.00 97.69 134 ASN A CA 1
ATOM 1037 C C . ASN A 1 134 ? -7.906 5.288 -6.219 1.00 97.69 134 ASN A C 1
ATOM 1039 O O . ASN A 1 134 ? -8.771 4.759 -5.526 1.00 97.69 134 ASN A O 1
ATOM 1043 N N . TRP A 1 135 ? -6.797 5.786 -5.659 1.00 96.69 135 TRP A N 1
ATOM 1044 C CA . TRP A 1 135 ? -6.495 5.575 -4.231 1.00 96.69 135 TRP A CA 1
ATOM 1045 C C . TRP A 1 135 ? -7.609 6.063 -3.281 1.00 96.69 135 TRP A C 1
ATOM 1047 O O . TRP A 1 135 ? -7.940 5.349 -2.338 1.00 96.69 135 TRP A O 1
ATOM 1057 N N . GLU A 1 136 ? -8.253 7.204 -3.550 1.00 96.75 136 GLU A N 1
ATOM 1058 C CA . GLU A 1 136 ? -9.380 7.700 -2.736 1.00 96.75 136 GLU A CA 1
ATOM 1059 C C . GLU A 1 136 ? -10.621 6.808 -2.858 1.00 96.75 136 GLU A C 1
ATOM 1061 O O . GLU A 1 136 ? -11.237 6.453 -1.852 1.00 96.75 136 GLU A O 1
ATOM 1066 N N . TYR A 1 137 ? -10.960 6.393 -4.084 1.00 97.62 137 TYR A N 1
ATOM 1067 C CA . TYR A 1 137 ? -12.054 5.455 -4.344 1.00 97.62 137 TYR A CA 1
ATOM 1068 C C . TYR A 1 137 ? -11.844 4.137 -3.587 1.00 97.62 137 TYR 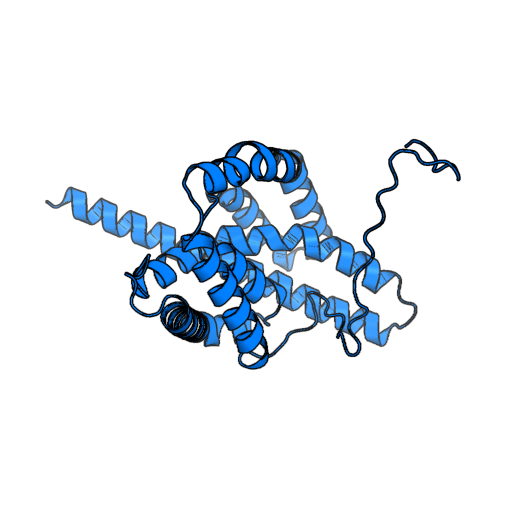A C 1
ATOM 1070 O O . TYR A 1 137 ? -12.760 3.634 -2.934 1.00 97.62 137 TYR A O 1
ATOM 1078 N N . LEU A 1 138 ? -10.621 3.610 -3.623 1.00 98.00 138 LEU A N 1
ATOM 1079 C CA . LEU A 1 138 ? -10.244 2.358 -2.975 1.00 98.00 138 LEU A CA 1
ATOM 1080 C C . LEU A 1 138 ? -10.293 2.461 -1.448 1.00 98.00 138 LEU A C 1
ATOM 1082 O O . LEU A 1 138 ? -10.798 1.545 -0.800 1.00 98.00 138 LEU A O 1
ATOM 1086 N N . LEU A 1 139 ? -9.848 3.581 -0.870 1.00 97.06 139 LEU A N 1
ATOM 1087 C CA . LEU A 1 139 ? -10.012 3.852 0.563 1.00 97.06 139 LEU A CA 1
ATOM 1088 C C . LEU A 1 139 ? -11.488 3.959 0.953 1.00 97.06 139 LEU A C 1
ATOM 1090 O O . LEU A 1 139 ? -11.888 3.413 1.981 1.00 97.06 139 LEU A O 1
ATOM 1094 N N . GLY A 1 140 ? -12.310 4.597 0.118 1.00 97.62 140 GLY A N 1
ATOM 1095 C CA . GLY A 1 140 ? -13.758 4.653 0.307 1.00 97.62 140 GLY A CA 1
ATOM 1096 C C . GLY A 1 140 ? -14.395 3.262 0.309 1.00 97.62 140 GLY A C 1
ATOM 1097 O O . GLY A 1 140 ? -15.157 2.934 1.217 1.00 97.62 140 GLY A O 1
ATOM 1098 N N . LYS A 1 141 ? -14.038 2.407 -0.659 1.00 98.12 141 LYS A N 1
ATOM 1099 C CA . LYS A 1 141 ? -14.513 1.015 -0.724 1.00 98.12 141 LYS A CA 1
ATOM 1100 C C . LYS A 1 141 ? -14.071 0.197 0.477 1.00 98.12 141 LYS A C 1
ATOM 1102 O O . LYS A 1 141 ? -14.907 -0.461 1.091 1.00 98.12 141 LYS A O 1
ATOM 1107 N N . PHE A 1 142 ? -12.797 0.285 0.846 1.00 97.25 142 PHE A N 1
ATOM 1108 C CA . PHE A 1 142 ? -12.283 -0.342 2.057 1.00 97.25 142 PHE A CA 1
ATOM 1109 C C . PHE A 1 142 ? -13.083 0.091 3.294 1.00 97.25 142 PHE A C 1
ATOM 1111 O O . PHE A 1 142 ? -13.513 -0.755 4.071 1.00 97.25 142 PHE A O 1
ATOM 1118 N N . TYR A 1 143 ? -13.337 1.391 3.457 1.00 97.44 143 TYR A N 1
ATOM 1119 C CA . TYR A 1 143 ? -14.075 1.910 4.604 1.00 97.44 143 TYR A CA 1
ATOM 1120 C C . TYR A 1 143 ? -15.534 1.431 4.634 1.00 97.44 143 TYR A C 1
ATOM 1122 O O . TYR A 1 143 ? -16.057 1.125 5.705 1.00 97.44 143 TYR A O 1
ATOM 1130 N N . CYS A 1 144 ? -16.186 1.311 3.471 1.00 97.94 144 CYS A N 1
ATOM 1131 C CA . CYS A 1 144 ? -17.500 0.675 3.359 1.00 97.94 144 CYS A CA 1
ATOM 1132 C C . CYS A 1 144 ? -17.461 -0.787 3.818 1.00 97.94 144 CYS A C 1
ATOM 1134 O O . CYS A 1 144 ? -18.288 -1.175 4.638 1.00 97.94 144 CYS A O 1
ATOM 1136 N N . PHE A 1 145 ? -16.487 -1.575 3.354 1.00 97.44 145 PHE A N 1
ATOM 1137 C CA . PHE A 1 145 ? -16.336 -2.967 3.788 1.00 97.44 145 PHE A CA 1
ATOM 1138 C C . PHE A 1 145 ? -16.066 -3.060 5.288 1.00 97.44 145 PHE A C 1
ATOM 1140 O O . PHE A 1 145 ? -16.665 -3.878 5.971 1.00 97.44 145 PHE A O 1
ATOM 1147 N N . LEU A 1 146 ? -15.227 -2.179 5.833 1.00 94.12 146 LEU A N 1
ATOM 1148 C CA . LEU A 1 146 ? -14.958 -2.159 7.265 1.00 94.12 146 LEU A CA 1
ATOM 1149 C C . LEU A 1 146 ? -16.223 -1.849 8.070 1.00 94.12 146 LEU A C 1
ATOM 1151 O O . LEU A 1 146 ? -16.476 -2.517 9.064 1.00 94.12 146 LEU A O 1
ATOM 1155 N N . LYS A 1 147 ? -17.047 -0.893 7.628 1.00 96.81 147 LYS A N 1
ATOM 1156 C CA . LYS A 1 147 ? -18.350 -0.617 8.253 1.00 96.81 147 LYS A CA 1
ATOM 1157 C C . LYS A 1 147 ? -19.267 -1.839 8.252 1.00 96.81 147 LYS A C 1
ATOM 1159 O O . LYS A 1 147 ? -19.906 -2.106 9.265 1.00 96.81 147 LYS A O 1
ATOM 1164 N N . GLU A 1 148 ? -19.327 -2.571 7.140 1.00 97.50 148 GLU A N 1
ATOM 1165 C CA . GLU A 1 148 ? -20.103 -3.816 7.043 1.00 97.50 148 GLU A CA 1
ATOM 1166 C C . GLU A 1 148 ? -19.628 -4.848 8.082 1.00 97.50 148 GLU A C 1
ATOM 1168 O O . GLU A 1 148 ? -20.449 -5.412 8.802 1.00 97.50 148 GLU A O 1
ATOM 1173 N N . GLU A 1 149 ? -18.312 -5.042 8.208 1.00 92.75 149 GLU A N 1
ATOM 1174 C CA . GLU A 1 149 ? -17.704 -6.023 9.121 1.00 92.75 149 GLU A CA 1
ATOM 1175 C C . GLU A 1 149 ? -17.792 -5.618 10.606 1.00 92.75 149 GLU A C 1
ATOM 1177 O O . GLU A 1 149 ? -17.948 -6.466 11.488 1.00 92.75 149 GLU A O 1
ATOM 1182 N N . VAL A 1 150 ? -17.709 -4.317 10.906 1.00 91.00 150 VAL A N 1
ATOM 1183 C CA . VAL A 1 150 ? -17.862 -3.768 12.267 1.00 91.00 150 VAL A CA 1
ATOM 1184 C C . VAL A 1 150 ? -19.320 -3.868 12.745 1.00 91.00 150 VAL A C 1
ATOM 1186 O O . VAL A 1 150 ? -19.584 -4.082 13.937 1.00 91.00 150 VAL A O 1
ATOM 1189 N N . GLY A 1 151 ? -20.279 -3.766 11.821 1.00 93.75 151 GLY A N 1
ATOM 1190 C CA . GLY A 1 151 ? -21.706 -3.880 12.100 1.00 93.75 151 GLY A CA 1
ATOM 1191 C C . GLY A 1 151 ? -22.227 -2.715 12.944 1.00 93.75 151 GLY A C 1
ATOM 1192 O O . GLY A 1 151 ? -22.034 -1.552 12.607 1.00 93.75 151 GLY A O 1
ATOM 1193 N N . ASN A 1 152 ? -22.901 -3.023 14.054 1.00 92.75 152 ASN A N 1
ATOM 1194 C CA . ASN A 1 152 ? -23.548 -2.016 14.910 1.00 92.75 152 ASN A CA 1
ATOM 1195 C C . ASN A 1 152 ? -22.608 -1.366 15.943 1.00 92.75 152 ASN A C 1
ATOM 1197 O O . ASN A 1 152 ? -23.080 -0.640 16.818 1.00 92.75 152 ASN A O 1
ATOM 1201 N N . HIS A 1 153 ? -21.307 -1.657 15.896 1.00 90.06 153 HIS A N 1
ATOM 1202 C CA . HIS A 1 153 ? -20.338 -1.071 16.820 1.00 90.06 153 HIS A CA 1
ATOM 1203 C C . HIS A 1 153 ? -19.850 0.289 16.320 1.00 90.06 153 HIS A C 1
ATOM 1205 O O . HIS A 1 153 ? -19.954 0.622 15.139 1.00 90.06 153 HIS A O 1
ATOM 1211 N N . GLU A 1 154 ? -19.306 1.084 17.238 1.00 91.50 154 GLU A N 1
ATOM 1212 C CA . GLU A 1 154 ? -18.696 2.361 16.893 1.00 91.50 154 GLU A CA 1
ATOM 1213 C C . GLU A 1 154 ? -17.488 2.154 15.971 1.00 91.50 154 GLU A C 1
ATOM 1215 O O . GLU A 1 154 ? -16.654 1.270 16.182 1.00 91.50 154 GLU A O 1
ATOM 1220 N N . MET A 1 155 ? -17.401 2.984 14.933 1.00 94.31 155 MET A N 1
ATOM 1221 C CA . MET A 1 155 ? -16.264 2.960 14.023 1.00 94.31 155 MET A CA 1
ATOM 1222 C C . MET A 1 155 ? -15.014 3.511 14.720 1.00 94.31 155 MET A C 1
ATOM 1224 O O . MET A 1 155 ? -15.082 4.590 15.303 1.00 94.31 155 MET A O 1
ATOM 1228 N N . PRO A 1 156 ? -13.848 2.853 14.588 1.00 87.06 156 PRO A N 1
ATOM 1229 C CA . PRO A 1 156 ? -12.615 3.304 15.240 1.00 87.06 156 PRO A CA 1
ATOM 1230 C C . PRO A 1 156 ? -12.063 4.620 14.666 1.00 87.06 156 PRO A C 1
ATOM 1232 O O . PRO A 1 156 ? -11.180 5.229 15.267 1.00 87.06 156 PRO A O 1
ATOM 1235 N N . TYR A 1 157 ? -12.536 5.033 13.486 1.00 93.00 157 TYR A N 1
ATOM 1236 C CA . TYR A 1 157 ? -12.140 6.262 12.802 1.00 93.00 157 TYR A CA 1
ATOM 1237 C C . TYR A 1 157 ? -13.147 6.650 11.707 1.00 93.00 157 TYR A C 1
ATOM 1239 O O . TYR A 1 157 ? -13.955 5.836 11.239 1.00 93.00 157 TYR A O 1
ATOM 1247 N N . THR A 1 158 ? -13.083 7.904 11.262 1.00 95.56 158 THR A N 1
ATOM 1248 C CA . THR A 1 158 ? -13.845 8.407 10.110 1.00 95.56 158 THR A CA 1
ATOM 1249 C C . THR A 1 158 ? -13.122 8.137 8.785 1.00 95.56 158 THR A C 1
ATOM 1251 O O . THR A 1 158 ? -11.930 7.819 8.760 1.00 95.56 158 THR A O 1
ATOM 1254 N N . LEU A 1 159 ? -13.832 8.276 7.660 1.00 96.25 159 LEU A N 1
ATOM 1255 C CA . LEU A 1 159 ? -13.218 8.164 6.331 1.00 96.25 159 LEU A CA 1
ATOM 1256 C C . LEU A 1 159 ? -12.161 9.258 6.115 1.00 96.25 159 LEU A C 1
ATOM 1258 O O . LEU A 1 159 ? -11.107 9.001 5.544 1.00 96.25 159 LEU A O 1
ATOM 1262 N N . GLU A 1 160 ? -12.413 10.465 6.611 1.00 95.69 160 GLU A N 1
ATOM 1263 C CA . GLU A 1 160 ? -11.496 11.600 6.509 1.00 95.69 160 GLU A CA 1
ATOM 1264 C C . GLU A 1 160 ? -10.199 11.325 7.274 1.00 95.69 160 GLU A C 1
ATOM 1266 O O . GLU A 1 160 ? -9.110 11.581 6.759 1.00 95.69 160 GLU A O 1
ATOM 1271 N N . GLN A 1 161 ? -10.301 10.739 8.473 1.00 91.81 161 GLN A N 1
ATOM 1272 C CA . GLN A 1 161 ? -9.137 10.307 9.248 1.00 91.81 161 GLN A CA 1
ATOM 1273 C C . GLN A 1 161 ? -8.348 9.218 8.512 1.00 91.81 161 GLN A C 1
ATOM 1275 O O . GLN A 1 161 ? -7.121 9.277 8.485 1.00 91.81 161 GLN A O 1
ATOM 1280 N N . LEU A 1 162 ? -9.030 8.263 7.870 1.00 93.88 162 LEU A N 1
ATOM 1281 C CA . LEU A 1 162 ? -8.388 7.223 7.063 1.00 93.88 162 LEU A CA 1
ATOM 1282 C C . LEU A 1 162 ? -7.643 7.816 5.853 1.00 93.88 162 LEU A C 1
ATOM 1284 O O . LEU A 1 162 ? -6.495 7.452 5.600 1.00 93.88 162 LEU A O 1
ATOM 1288 N N . ILE A 1 163 ? -8.269 8.747 5.128 1.00 94.00 163 ILE A N 1
ATOM 1289 C CA . ILE A 1 163 ? -7.659 9.446 3.987 1.00 94.00 163 ILE A CA 1
ATOM 1290 C C . ILE A 1 163 ? -6.426 10.223 4.447 1.00 94.00 163 ILE A C 1
ATOM 1292 O O . ILE A 1 163 ? -5.353 10.074 3.865 1.00 94.00 163 ILE A O 1
ATOM 1296 N N . GLN A 1 164 ? -6.545 11.008 5.520 1.00 91.31 164 GLN A N 1
ATOM 1297 C CA . GLN A 1 164 ? -5.424 11.777 6.055 1.00 91.31 164 GLN A CA 1
ATOM 1298 C C . GLN A 1 164 ? -4.281 10.864 6.521 1.00 91.31 164 GLN A C 1
ATOM 1300 O O . GLN A 1 164 ? -3.113 11.134 6.236 1.00 91.31 164 GLN A O 1
ATOM 1305 N N . ALA A 1 165 ? -4.610 9.762 7.194 1.00 90.19 165 ALA A N 1
ATOM 1306 C CA . ALA A 1 165 ? -3.636 8.771 7.622 1.00 90.19 165 ALA A CA 1
ATOM 1307 C C . ALA A 1 165 ? -2.903 8.138 6.430 1.00 90.19 165 ALA A C 1
ATOM 1309 O O . ALA A 1 165 ? -1.683 7.988 6.480 1.00 90.19 165 ALA A O 1
ATOM 1310 N N . TYR A 1 166 ? -3.614 7.821 5.341 1.00 92.69 166 TYR A N 1
ATOM 1311 C CA . TYR A 1 166 ? -3.007 7.282 4.124 1.00 92.69 166 TYR A CA 1
ATOM 1312 C C . TYR A 1 166 ? -2.019 8.272 3.510 1.00 92.69 166 TYR A C 1
ATOM 1314 O O . TYR A 1 166 ? -0.891 7.881 3.231 1.00 92.69 166 TYR A O 1
ATOM 1322 N N . ARG A 1 167 ? -2.396 9.551 3.358 1.00 91.44 167 ARG A N 1
ATOM 1323 C CA . ARG A 1 167 ? -1.508 10.584 2.786 1.00 91.44 167 ARG A CA 1
ATOM 1324 C C . ARG A 1 167 ? -0.199 10.700 3.564 1.00 91.44 167 ARG A C 1
ATOM 1326 O O . ARG A 1 167 ? 0.868 10.668 2.962 1.00 91.44 167 ARG A O 1
ATOM 1333 N N . ARG A 1 168 ? -0.284 10.751 4.897 1.00 86.56 168 ARG A N 1
ATOM 1334 C CA . ARG A 1 168 ? 0.883 10.851 5.790 1.00 86.56 168 ARG A CA 1
ATOM 1335 C C . ARG A 1 168 ? 1.746 9.600 5.796 1.00 86.56 168 ARG A C 1
ATOM 1337 O O . ARG A 1 168 ? 2.966 9.682 5.876 1.00 86.56 168 ARG A O 1
ATOM 1344 N N . PHE A 1 169 ? 1.119 8.429 5.742 1.00 86.44 169 PHE A N 1
ATOM 1345 C CA . PHE A 1 169 ? 1.841 7.162 5.767 1.00 86.44 169 PHE A CA 1
ATOM 1346 C C . PHE A 1 169 ? 2.426 6.792 4.399 1.00 86.44 169 PHE A C 1
ATOM 1348 O O . PHE A 1 169 ? 3.406 6.049 4.342 1.00 86.44 169 PHE A O 1
ATOM 1355 N N . PHE A 1 170 ? 1.854 7.288 3.298 1.00 90.88 170 PHE A N 1
ATOM 1356 C CA . PHE A 1 170 ? 2.223 6.878 1.945 1.00 90.88 170 PHE A CA 1
ATOM 1357 C C . PHE A 1 170 ? 3.730 6.965 1.664 1.00 90.88 170 PHE A C 1
ATOM 1359 O O . PHE A 1 170 ? 4.264 5.970 1.165 1.00 90.88 170 PHE A O 1
ATOM 1366 N N . PRO A 1 171 ? 4.449 8.057 2.008 1.00 88.50 171 PRO A N 1
ATOM 1367 C CA . PRO A 1 171 ? 5.883 8.135 1.757 1.00 88.50 171 PRO A CA 1
ATOM 1368 C C . PRO A 1 171 ? 6.661 6.973 2.384 1.00 88.50 171 PRO A C 1
ATOM 1370 O O . PRO A 1 171 ? 7.464 6.317 1.719 1.00 88.50 171 PRO A O 1
ATOM 1373 N N . PHE A 1 172 ? 6.352 6.648 3.639 1.00 82.44 172 PHE A N 1
ATOM 1374 C CA . PHE A 1 172 ? 6.958 5.516 4.330 1.00 82.44 172 PHE A CA 1
ATOM 1375 C C . PHE A 1 172 ? 6.509 4.173 3.733 1.00 82.44 172 PHE A C 1
ATOM 1377 O O . PHE A 1 172 ? 7.331 3.292 3.481 1.00 82.44 172 PHE A O 1
ATOM 1384 N N . GLY A 1 173 ? 5.217 4.014 3.436 1.00 83.69 173 GLY A N 1
ATOM 1385 C CA . GLY A 1 173 ? 4.666 2.803 2.825 1.00 83.69 173 GLY A CA 1
ATOM 1386 C C . GLY A 1 173 ? 5.289 2.471 1.464 1.00 83.69 173 GLY A C 1
ATOM 1387 O O . GLY A 1 173 ? 5.642 1.319 1.219 1.00 83.69 173 GLY A O 1
ATOM 1388 N N . ALA A 1 174 ? 5.476 3.473 0.601 1.00 88.25 174 ALA A N 1
ATOM 1389 C CA . ALA A 1 174 ? 6.149 3.331 -0.689 1.00 88.25 174 ALA A CA 1
ATOM 1390 C C . ALA A 1 174 ? 7.637 2.990 -0.518 1.00 88.25 174 ALA A C 1
ATOM 1392 O O . ALA A 1 174 ? 8.137 2.076 -1.176 1.00 88.25 174 ALA A O 1
ATOM 1393 N N . PHE A 1 175 ? 8.324 3.657 0.414 1.00 82.81 175 PHE A N 1
ATOM 1394 C CA . PHE A 1 175 ? 9.721 3.368 0.737 1.00 82.81 175 PHE A CA 1
ATOM 1395 C C . PHE A 1 175 ? 9.935 1.901 1.148 1.00 82.81 175 PHE A C 1
ATOM 1397 O O . PHE A 1 175 ? 10.850 1.240 0.653 1.00 82.81 175 PHE A O 1
ATOM 1404 N N . MET A 1 176 ? 9.042 1.355 1.979 1.00 79.56 176 MET A N 1
ATOM 1405 C CA . MET A 1 176 ? 9.109 -0.031 2.460 1.00 79.56 176 MET A CA 1
ATOM 1406 C C . MET A 1 176 ? 8.993 -1.088 1.352 1.00 79.56 176 MET A C 1
ATOM 1408 O O . MET A 1 176 ? 9.310 -2.255 1.585 1.00 79.56 176 MET A O 1
ATOM 1412 N N . VAL A 1 177 ? 8.544 -0.713 0.153 1.00 84.00 177 VAL A N 1
ATOM 1413 C CA . VAL A 1 177 ? 8.420 -1.627 -0.988 1.00 84.00 177 VAL A CA 1
ATOM 1414 C C . VAL A 1 177 ? 9.736 -1.763 -1.764 1.00 84.00 177 VAL A C 1
ATOM 1416 O O . VAL A 1 177 ? 9.985 -2.813 -2.358 1.00 84.00 177 VAL A O 1
ATOM 1419 N N . PHE A 1 178 ? 10.632 -0.772 -1.717 1.00 79.94 178 PHE A N 1
ATOM 1420 C CA . PHE A 1 178 ? 11.869 -0.783 -2.508 1.00 79.94 178 PHE A CA 1
ATOM 1421 C C . PHE A 1 178 ? 12.811 -1.969 -2.234 1.00 79.94 178 PHE A C 1
ATOM 1423 O O . PHE A 1 178 ? 13.290 -2.557 -3.209 1.00 79.94 178 PHE A O 1
ATOM 1430 N N . PRO A 1 179 ? 13.048 -2.409 -0.980 1.00 75.38 179 PRO A N 1
ATOM 1431 C CA . PRO A 1 179 ? 13.888 -3.581 -0.725 1.00 75.38 179 PRO A CA 1
ATOM 1432 C C . PRO A 1 179 ? 13.341 -4.869 -1.358 1.00 75.38 179 PRO A C 1
ATOM 1434 O O . PRO A 1 179 ? 14.109 -5.775 -1.674 1.00 75.38 179 PRO A O 1
ATOM 1437 N N . MET A 1 180 ? 12.025 -4.948 -1.594 1.00 76.75 180 MET A N 1
ATOM 1438 C CA . MET A 1 180 ? 11.382 -6.102 -2.232 1.00 76.75 180 MET A CA 1
ATOM 1439 C C . MET A 1 180 ? 11.527 -6.094 -3.760 1.00 76.75 180 MET A C 1
ATOM 1441 O O . MET A 1 180 ? 11.393 -7.137 -4.397 1.00 76.75 180 MET A O 1
ATOM 1445 N N . ILE A 1 181 ? 11.843 -4.943 -4.360 1.00 75.56 181 ILE A N 1
ATOM 1446 C CA . ILE A 1 181 ? 11.985 -4.794 -5.811 1.00 75.56 181 ILE A CA 1
ATOM 1447 C C . ILE A 1 181 ? 13.321 -5.369 -6.315 1.00 75.56 181 ILE A C 1
ATOM 1449 O O . ILE A 1 181 ? 13.361 -6.024 -7.359 1.00 75.56 181 ILE A O 1
ATOM 1453 N N . ALA A 1 182 ? 14.419 -5.175 -5.578 1.00 73.06 182 ALA A N 1
ATOM 1454 C CA . ALA A 1 182 ? 15.753 -5.596 -6.021 1.00 73.06 182 ALA A CA 1
ATOM 1455 C C . ALA A 1 182 ? 15.901 -7.126 -6.232 1.00 73.06 182 ALA A C 1
ATOM 1457 O O . ALA A 1 182 ? 16.434 -7.524 -7.273 1.00 73.06 182 ALA A O 1
ATOM 1458 N N . PRO A 1 183 ? 15.398 -8.010 -5.344 1.00 76.62 183 PRO A N 1
ATOM 1459 C CA . PRO A 1 183 ? 15.408 -9.456 -5.586 1.00 76.62 183 PRO A CA 1
ATOM 1460 C C . PRO A 1 183 ? 14.623 -9.872 -6.836 1.00 76.62 183 PRO A C 1
ATOM 1462 O O . PRO A 1 183 ? 15.019 -10.808 -7.528 1.00 76.62 183 PRO A O 1
ATOM 1465 N N . MET A 1 184 ? 13.546 -9.153 -7.169 1.00 74.44 184 MET A N 1
ATOM 1466 C CA . MET A 1 184 ? 12.715 -9.453 -8.340 1.00 74.44 184 MET A CA 1
ATOM 1467 C C . MET A 1 184 ? 13.437 -9.120 -9.647 1.00 74.44 184 MET A C 1
ATOM 1469 O O . MET A 1 184 ? 13.366 -9.894 -10.600 1.00 74.44 184 MET A O 1
ATOM 1473 N N . PHE A 1 185 ? 14.224 -8.040 -9.673 1.00 71.00 185 PHE A N 1
ATOM 1474 C CA . PHE A 1 185 ? 15.139 -7.770 -10.786 1.00 71.00 185 PHE A CA 1
ATOM 1475 C C . PHE A 1 185 ? 16.179 -8.877 -10.965 1.00 71.00 185 PHE A C 1
ATOM 1477 O O . PHE A 1 185 ? 16.467 -9.277 -12.093 1.00 71.00 185 PHE A O 1
ATOM 1484 N N . GLN A 1 186 ? 16.757 -9.375 -9.868 1.00 75.25 186 GLN A N 1
ATOM 1485 C CA . GLN A 1 186 ? 17.730 -10.466 -9.945 1.00 75.25 186 GLN A CA 1
ATOM 1486 C C . GLN A 1 186 ? 17.095 -11.762 -10.451 1.00 75.25 186 GLN A C 1
ATOM 1488 O O . GLN A 1 186 ? 17.734 -12.485 -11.210 1.00 75.25 186 GLN A O 1
ATOM 1493 N N . LEU A 1 187 ? 15.851 -12.047 -10.058 1.00 74.50 187 LEU A N 1
ATOM 1494 C CA . LEU A 1 187 ? 15.104 -13.201 -10.549 1.00 74.50 187 LEU A CA 1
ATOM 1495 C C . LEU A 1 187 ? 14.825 -13.084 -12.052 1.00 74.50 187 LEU A C 1
ATOM 1497 O O . LEU A 1 187 ? 15.124 -14.012 -12.796 1.00 74.50 187 LEU A O 1
ATOM 1501 N N . ALA A 1 188 ? 14.335 -11.928 -12.510 1.00 73.19 188 ALA A N 1
ATOM 1502 C CA . ALA A 1 188 ? 14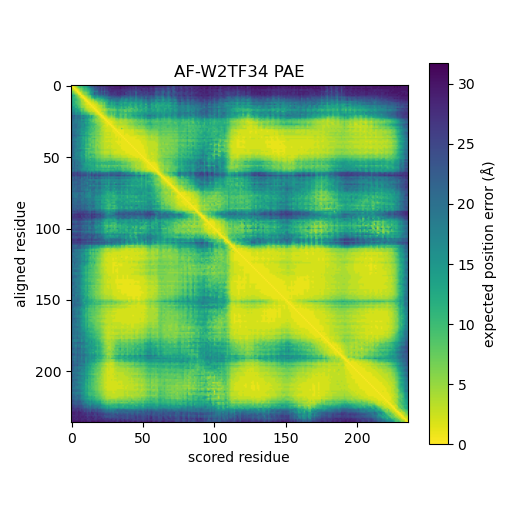.057 -11.680 -13.925 1.00 73.19 188 ALA A CA 1
ATOM 1503 C C . ALA A 1 188 ? 15.313 -11.821 -14.800 1.00 73.19 188 ALA A C 1
ATOM 1505 O O . ALA A 1 188 ? 15.260 -12.424 -15.867 1.00 73.19 188 ALA A O 1
ATOM 1506 N N . LYS A 1 189 ? 16.465 -11.335 -14.315 1.00 74.69 189 LYS A N 1
ATOM 1507 C CA . LYS A 1 189 ? 17.753 -11.433 -15.022 1.00 74.69 189 LYS A CA 1
ATOM 1508 C C . LYS A 1 189 ? 18.299 -12.852 -15.168 1.00 74.69 189 LYS A C 1
ATOM 1510 O O . LYS A 1 189 ? 19.163 -13.060 -16.010 1.00 74.69 189 LYS A O 1
ATOM 1515 N N . LYS A 1 190 ? 17.840 -13.799 -14.347 1.00 80.38 190 LYS A N 1
ATOM 1516 C CA . LYS A 1 190 ? 18.232 -15.214 -14.434 1.00 80.38 190 LYS A CA 1
ATOM 1517 C C . LYS A 1 190 ? 17.394 -16.004 -15.443 1.00 80.38 190 LYS A C 1
ATOM 1519 O O . LYS A 1 190 ? 17.668 -17.180 -15.636 1.00 80.38 190 LYS A O 1
ATOM 1524 N N . SER A 1 191 ? 16.369 -15.389 -16.035 1.00 79.06 191 SER A N 1
ATOM 1525 C CA . SER A 1 191 ? 15.556 -16.014 -17.076 1.00 79.06 191 SER A CA 1
ATOM 1526 C C . SER A 1 191 ? 16.295 -16.012 -18.412 1.00 79.06 191 SER A C 1
ATOM 1528 O O . SER A 1 191 ? 16.770 -14.960 -18.841 1.00 79.06 191 SER A O 1
ATOM 1530 N N . ASP A 1 192 ? 16.315 -17.161 -19.089 1.00 85.31 192 ASP A N 1
ATOM 1531 C CA . ASP A 1 192 ? 16.820 -17.289 -20.464 1.00 85.31 192 ASP A CA 1
ATOM 1532 C C . ASP A 1 192 ? 15.840 -16.702 -21.504 1.00 85.31 192 ASP A C 1
ATOM 1534 O O . ASP A 1 192 ? 16.206 -16.445 -22.651 1.00 85.31 192 ASP A O 1
ATOM 1538 N N . ASP A 1 193 ? 14.588 -16.446 -21.105 1.00 88.38 193 ASP A N 1
ATOM 1539 C CA . ASP A 1 193 ? 13.587 -15.765 -21.930 1.00 88.38 193 ASP A CA 1
ATOM 1540 C C . ASP A 1 193 ? 13.861 -14.252 -21.971 1.00 88.38 193 ASP A C 1
ATOM 1542 O O . ASP A 1 193 ? 13.633 -13.524 -20.996 1.00 88.38 193 ASP A O 1
ATOM 1546 N N . THR A 1 194 ? 14.360 -13.791 -23.121 1.00 86.38 194 THR A N 1
ATOM 1547 C CA . THR A 1 194 ? 14.744 -12.391 -23.355 1.00 86.38 194 THR A CA 1
ATOM 1548 C C . THR A 1 194 ? 13.532 -11.459 -23.399 1.00 86.38 194 THR A C 1
ATOM 1550 O O . THR A 1 194 ? 13.590 -10.369 -22.833 1.00 86.38 194 THR A O 1
ATOM 1553 N N . GLU A 1 195 ? 12.415 -11.888 -23.995 1.00 87.50 195 GLU A N 1
ATOM 1554 C CA . GLU A 1 195 ? 11.200 -11.071 -24.100 1.00 87.50 195 GLU A CA 1
ATOM 1555 C C . GLU A 1 195 ? 10.561 -10.878 -22.718 1.00 87.50 195 GLU A C 1
ATOM 1557 O O . GLU A 1 195 ? 10.209 -9.761 -22.324 1.00 87.50 195 GLU A O 1
ATOM 1562 N N . TYR A 1 196 ? 10.481 -11.958 -21.935 1.00 86.12 196 TYR A N 1
ATOM 1563 C CA . TYR A 1 196 ? 10.049 -11.898 -20.542 1.00 86.12 196 TYR A CA 1
ATOM 1564 C C . TYR A 1 196 ? 10.932 -10.953 -19.720 1.00 86.12 196 TYR A C 1
ATOM 1566 O O . TYR A 1 196 ? 10.421 -10.106 -18.983 1.00 86.12 196 TYR A O 1
ATOM 1574 N N . ASN A 1 197 ? 12.253 -11.068 -19.863 1.00 85.12 197 ASN A N 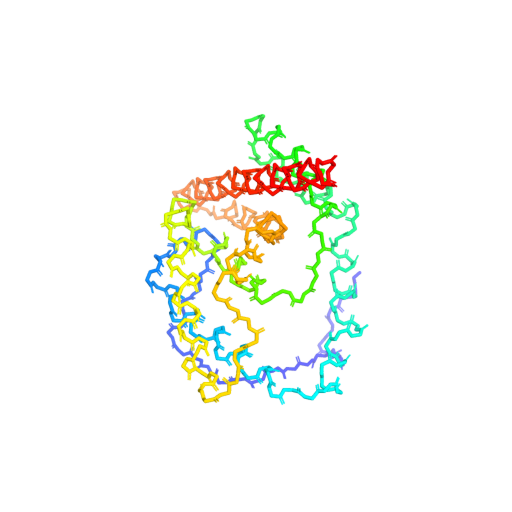1
ATOM 1575 C CA . ASN A 1 197 ? 13.219 -10.262 -19.126 1.00 85.12 197 ASN A CA 1
ATOM 1576 C C . ASN A 1 197 ? 13.067 -8.763 -19.436 1.00 85.12 197 ASN A C 1
ATOM 1578 O O . ASN A 1 197 ? 12.908 -7.961 -18.512 1.00 85.12 197 ASN A O 1
ATOM 1582 N N . GLU A 1 198 ? 13.030 -8.382 -20.716 1.00 87.62 198 GLU A N 1
ATOM 1583 C CA . GLU A 1 198 ? 12.838 -6.989 -21.141 1.00 87.62 198 GLU A CA 1
ATOM 1584 C C . GLU A 1 198 ? 11.512 -6.411 -20.633 1.00 87.62 198 GLU A C 1
ATOM 1586 O O . GLU A 1 198 ? 11.474 -5.304 -20.079 1.00 87.62 198 GLU A O 1
ATOM 1591 N N . ARG A 1 199 ? 10.424 -7.182 -20.754 1.00 88.50 199 ARG A N 1
ATOM 1592 C CA . ARG A 1 199 ? 9.101 -6.787 -20.261 1.00 88.50 199 ARG A CA 1
ATOM 1593 C C . ARG A 1 199 ? 9.115 -6.534 -18.757 1.00 88.50 199 ARG A C 1
ATOM 1595 O O . ARG A 1 199 ? 8.629 -5.496 -18.306 1.00 88.50 199 ARG A O 1
ATOM 1602 N N . VAL A 1 200 ? 9.670 -7.460 -17.977 1.00 87.06 200 VAL A N 1
ATOM 1603 C CA . VAL A 1 200 ? 9.723 -7.348 -16.515 1.00 87.06 200 VAL A CA 1
ATOM 1604 C C . VAL A 1 200 ? 10.602 -6.176 -16.086 1.00 87.06 200 VAL A C 1
ATOM 1606 O O . VAL A 1 200 ? 10.191 -5.399 -15.226 1.00 87.06 200 VAL A O 1
ATOM 1609 N N . GLN A 1 201 ? 11.765 -5.972 -16.711 1.00 84.44 201 GLN A N 1
ATOM 1610 C CA . GLN A 1 201 ? 12.615 -4.817 -16.406 1.00 84.44 201 GLN A CA 1
ATOM 1611 C C . GLN A 1 201 ? 11.885 -3.491 -16.632 1.00 84.44 201 GLN A C 1
ATOM 1613 O O . GLN A 1 201 ? 11.948 -2.605 -15.776 1.00 84.44 201 GLN A O 1
ATOM 1618 N N . LYS A 1 202 ? 11.156 -3.36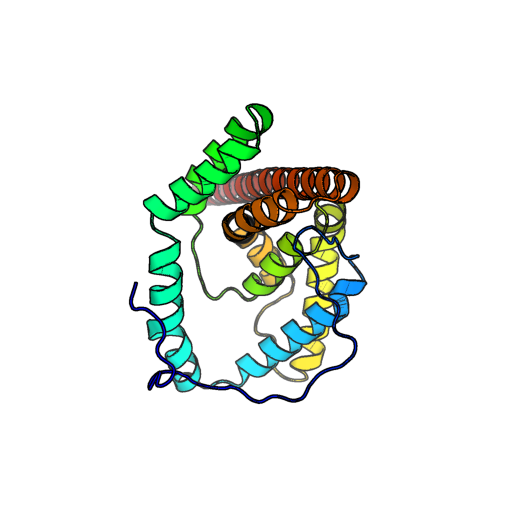7 -17.748 1.00 87.69 202 LYS A N 1
ATOM 1619 C CA . LYS A 1 202 ? 10.353 -2.179 -18.049 1.00 87.69 202 LYS A CA 1
ATOM 1620 C C . LYS A 1 202 ? 9.275 -1.943 -16.989 1.00 87.69 202 LYS A C 1
ATOM 1622 O O . LYS A 1 202 ? 9.190 -0.841 -16.452 1.00 87.69 202 LYS A O 1
ATOM 1627 N N . LEU A 1 203 ? 8.499 -2.974 -16.648 1.00 88.62 203 LEU A N 1
ATOM 1628 C CA . LEU A 1 203 ? 7.423 -2.877 -15.654 1.00 88.62 203 LEU A CA 1
ATOM 1629 C C . LEU A 1 203 ? 7.948 -2.496 -14.267 1.00 88.62 203 LEU A C 1
ATOM 1631 O O . LEU A 1 203 ? 7.384 -1.623 -13.604 1.00 88.62 203 LEU A O 1
ATOM 1635 N N . ILE A 1 204 ? 9.050 -3.111 -13.831 1.00 87.25 204 ILE A N 1
ATOM 1636 C CA . ILE A 1 204 ? 9.650 -2.781 -12.541 1.00 87.25 204 ILE A CA 1
ATOM 1637 C C . ILE A 1 204 ? 10.202 -1.347 -12.553 1.00 87.25 204 ILE A C 1
ATOM 1639 O O . ILE A 1 204 ? 10.022 -0.619 -11.573 1.00 87.25 204 ILE A O 1
ATOM 1643 N N . PHE A 1 205 ? 10.841 -0.910 -13.643 1.00 86.75 205 PHE A N 1
ATOM 1644 C CA . PHE A 1 205 ? 11.334 0.462 -13.769 1.00 86.75 205 PHE A CA 1
ATOM 1645 C C . PHE A 1 205 ? 10.193 1.482 -13.684 1.00 86.75 205 PHE A C 1
ATOM 1647 O O . PHE A 1 205 ? 10.270 2.425 -12.895 1.00 86.75 205 PHE A O 1
ATOM 1654 N N . GLU A 1 206 ? 9.110 1.275 -14.437 1.00 90.12 206 GLU A N 1
ATOM 1655 C CA . GLU A 1 206 ? 7.927 2.141 -14.415 1.00 90.12 206 GLU A CA 1
ATOM 1656 C C . GLU A 1 206 ? 7.297 2.206 -13.017 1.00 90.12 206 GLU A C 1
ATOM 1658 O O . GLU A 1 206 ? 6.982 3.295 -12.530 1.00 90.12 206 GLU A O 1
ATOM 1663 N N . LYS A 1 207 ? 7.181 1.063 -12.330 1.00 90.12 207 LYS A N 1
ATOM 1664 C CA . LYS A 1 207 ? 6.656 1.002 -10.960 1.00 90.12 207 LYS A CA 1
ATOM 1665 C C . LYS A 1 207 ? 7.553 1.733 -9.967 1.00 90.12 207 LYS A C 1
ATOM 1667 O O . LYS A 1 207 ? 7.060 2.546 -9.190 1.00 90.12 207 LYS A O 1
ATOM 1672 N N . THR A 1 208 ? 8.859 1.479 -10.017 1.00 89.00 208 THR A N 1
ATOM 1673 C CA . THR A 1 208 ? 9.843 2.117 -9.130 1.00 89.00 208 THR A CA 1
ATOM 1674 C C . THR A 1 208 ? 9.828 3.627 -9.321 1.00 89.00 208 THR A C 1
ATOM 1676 O O . THR A 1 208 ? 9.720 4.368 -8.348 1.00 89.00 208 THR A O 1
ATOM 1679 N N . LYS A 1 209 ? 9.850 4.090 -10.577 1.00 90.31 209 LYS A N 1
ATOM 1680 C CA . LYS A 1 209 ? 9.753 5.511 -10.913 1.00 90.31 209 LYS A CA 1
ATOM 1681 C C . LYS A 1 209 ? 8.466 6.129 -10.368 1.00 90.31 209 LYS A C 1
ATOM 1683 O O . LYS A 1 209 ? 8.522 7.166 -9.719 1.00 90.31 209 LYS A O 1
ATOM 1688 N N . GLY A 1 210 ? 7.323 5.485 -10.596 1.00 93.00 210 GLY A N 1
ATOM 1689 C CA . GLY A 1 210 ? 6.039 5.994 -10.125 1.00 93.00 210 GLY A CA 1
ATOM 1690 C C . GLY A 1 210 ? 5.936 6.068 -8.600 1.00 93.00 210 GLY A C 1
ATOM 1691 O O . GLY A 1 210 ? 5.378 7.026 -8.080 1.00 93.00 210 GLY A O 1
ATOM 1692 N N . LEU A 1 211 ? 6.493 5.089 -7.878 1.00 92.38 211 LEU A N 1
ATOM 1693 C CA . LEU A 1 211 ? 6.551 5.108 -6.411 1.00 92.38 211 LEU A CA 1
ATOM 1694 C C . LEU A 1 211 ? 7.439 6.238 -5.882 1.00 92.38 211 LEU A C 1
ATOM 1696 O O . LEU A 1 211 ? 7.057 6.901 -4.923 1.00 92.38 211 LEU A O 1
ATOM 1700 N N . LEU A 1 212 ? 8.595 6.470 -6.510 1.00 89.69 212 LEU A N 1
ATOM 1701 C CA . LEU A 1 212 ? 9.497 7.568 -6.155 1.00 89.69 212 LEU A CA 1
ATOM 1702 C C . LEU A 1 212 ? 8.825 8.937 -6.369 1.00 89.69 212 LEU A C 1
ATOM 1704 O O . LEU A 1 212 ? 8.836 9.771 -5.468 1.00 89.69 212 LEU A O 1
ATOM 1708 N N . GLU A 1 213 ? 8.186 9.141 -7.527 1.00 93.38 213 GLU A N 1
ATOM 1709 C CA . GLU A 1 213 ? 7.430 10.365 -7.838 1.00 93.38 213 GLU A CA 1
ATOM 1710 C C . GLU A 1 213 ? 6.289 10.607 -6.836 1.00 93.38 213 GLU A C 1
ATOM 1712 O O . GLU A 1 213 ? 6.119 11.724 -6.348 1.00 93.38 213 GLU A O 1
ATOM 1717 N N . ASP A 1 214 ? 5.518 9.565 -6.508 1.00 94.19 214 ASP A N 1
ATOM 1718 C CA . ASP A 1 214 ? 4.394 9.681 -5.575 1.00 94.19 214 ASP A CA 1
ATOM 1719 C C . ASP A 1 214 ? 4.874 9.985 -4.154 1.00 94.19 214 ASP A C 1
ATOM 1721 O O . ASP A 1 214 ? 4.294 10.833 -3.481 1.00 94.19 214 ASP A O 1
ATOM 1725 N N . LEU A 1 215 ? 5.943 9.322 -3.702 1.00 91.56 215 LEU A N 1
ATOM 1726 C CA . LEU A 1 215 ? 6.534 9.537 -2.382 1.00 91.56 215 LEU A CA 1
ATOM 1727 C C . LEU A 1 215 ? 6.939 10.998 -2.195 1.00 91.56 215 LEU A C 1
ATOM 1729 O O . LEU A 1 215 ? 6.564 11.604 -1.192 1.00 91.56 215 LEU A O 1
ATOM 1733 N N . VAL A 1 216 ? 7.669 11.563 -3.163 1.00 89.62 216 VAL A N 1
ATOM 1734 C CA . VAL A 1 216 ? 8.089 12.971 -3.118 1.00 89.62 216 VAL A CA 1
ATOM 1735 C C . VAL A 1 216 ? 6.869 13.884 -3.087 1.00 89.62 216 VAL A C 1
ATOM 1737 O O . VAL A 1 216 ? 6.787 14.746 -2.216 1.00 89.62 216 VAL A O 1
ATOM 1740 N N . LYS A 1 217 ? 5.885 13.646 -3.962 1.00 91.75 217 LYS A N 1
ATOM 1741 C CA . LYS A 1 217 ? 4.657 14.444 -4.015 1.00 91.75 217 LYS A CA 1
ATOM 1742 C C . LYS A 1 217 ? 3.908 14.450 -2.676 1.00 91.75 217 LYS A C 1
ATOM 1744 O O . LYS A 1 217 ? 3.608 15.520 -2.159 1.00 91.75 217 LYS A O 1
ATOM 1749 N N . PHE A 1 218 ? 3.612 13.279 -2.108 1.00 89.88 218 PHE A N 1
ATOM 1750 C CA . PHE A 1 218 ? 2.872 13.186 -0.842 1.00 89.88 218 PHE A CA 1
ATOM 1751 C C . PHE A 1 218 ? 3.642 13.812 0.326 1.00 89.88 218 PHE A C 1
ATOM 1753 O O . PHE A 1 218 ? 3.036 14.447 1.186 1.00 89.88 218 PHE A O 1
ATOM 1760 N N . HIS A 1 219 ? 4.969 13.675 0.345 1.00 86.69 219 HIS A N 1
ATOM 1761 C CA . HIS A 1 219 ? 5.807 14.293 1.372 1.00 86.69 219 HIS A CA 1
ATOM 1762 C C . HIS A 1 219 ? 5.838 15.823 1.276 1.00 86.69 219 HIS A C 1
ATOM 1764 O O . HIS A 1 219 ? 5.764 16.514 2.291 1.00 86.69 219 HIS A O 1
ATOM 1770 N N . GLU A 1 220 ? 5.938 16.370 0.063 1.00 88.19 220 GLU A N 1
ATOM 1771 C CA . GLU A 1 220 ? 5.896 17.818 -0.166 1.00 88.19 220 GLU A CA 1
ATOM 1772 C C . GLU A 1 220 ? 4.532 18.412 0.204 1.00 88.19 220 GLU A C 1
ATOM 1774 O O . GLU A 1 220 ? 4.472 19.470 0.831 1.00 88.19 220 GLU A O 1
ATOM 1779 N N . GLU A 1 221 ? 3.439 17.727 -0.138 1.00 88.00 221 GLU A N 1
ATOM 1780 C CA . GLU A 1 221 ? 2.084 18.123 0.257 1.00 88.00 221 GLU A CA 1
ATOM 1781 C C . GLU A 1 221 ? 1.929 18.175 1.787 1.00 88.00 221 GLU A C 1
ATOM 1783 O O . GLU A 1 221 ? 1.464 19.190 2.308 1.00 88.00 221 GLU A O 1
ATOM 1788 N N . ASP A 1 222 ? 2.389 17.149 2.514 1.00 82.56 222 ASP A N 1
ATOM 1789 C CA . ASP A 1 222 ? 2.307 17.109 3.983 1.00 82.56 222 ASP A CA 1
ATOM 1790 C C . ASP A 1 222 ? 3.164 18.207 4.643 1.00 82.56 222 ASP A C 1
ATOM 1792 O O . ASP A 1 222 ? 2.694 18.915 5.540 1.00 82.56 222 ASP A O 1
ATOM 1796 N N . LYS A 1 223 ? 4.388 18.451 4.141 1.00 80.50 223 LYS A N 1
ATOM 1797 C CA . LYS A 1 223 ? 5.235 19.568 4.606 1.00 80.50 223 LYS A CA 1
ATOM 1798 C C . LYS A 1 223 ? 4.572 20.925 4.380 1.00 80.50 223 LYS A C 1
ATOM 1800 O O . LYS A 1 223 ? 4.633 21.798 5.247 1.00 80.50 223 LYS A O 1
ATOM 1805 N N . ASN A 1 224 ? 3.928 21.117 3.232 1.00 82.69 224 ASN A N 1
ATOM 1806 C CA . ASN A 1 224 ? 3.223 22.358 2.939 1.00 82.69 224 ASN A CA 1
ATOM 1807 C C . ASN A 1 224 ? 2.026 22.555 3.878 1.00 82.69 224 ASN A C 1
ATOM 1809 O O . ASN A 1 224 ? 1.863 23.653 4.408 1.00 82.69 224 ASN A O 1
ATOM 1813 N N . GLU A 1 225 ? 1.228 21.521 4.144 1.00 79.25 225 GLU A N 1
ATOM 1814 C CA . GLU A 1 225 ? 0.108 21.599 5.093 1.00 79.25 225 GLU A CA 1
ATOM 1815 C C . GLU A 1 225 ? 0.570 21.931 6.522 1.00 79.25 225 GLU A C 1
ATOM 1817 O O . GLU A 1 225 ? -0.027 22.795 7.173 1.00 79.25 225 GLU A O 1
ATOM 1822 N N . ALA A 1 226 ? 1.664 21.322 6.991 1.00 73.12 226 ALA A N 1
ATOM 1823 C CA . ALA A 1 226 ? 2.247 21.614 8.301 1.00 73.12 226 ALA A CA 1
ATOM 1824 C C . ALA A 1 226 ? 2.660 23.094 8.432 1.00 73.12 226 ALA A C 1
ATOM 1826 O O . ALA A 1 226 ? 2.274 23.767 9.391 1.00 73.12 226 ALA A O 1
ATOM 1827 N N . ASN A 1 227 ? 3.339 23.636 7.416 1.00 68.81 227 ASN A N 1
ATOM 1828 C CA . ASN A 1 227 ? 3.776 25.036 7.387 1.00 68.81 227 ASN A CA 1
ATOM 1829 C C . ASN A 1 227 ? 2.599 26.032 7.347 1.00 68.81 227 ASN A C 1
ATOM 1831 O O . ASN A 1 227 ? 2.675 27.120 7.921 1.00 68.81 227 ASN A O 1
ATOM 1835 N N . HIS A 1 228 ? 1.490 25.689 6.682 1.00 61.00 228 HIS A N 1
ATOM 1836 C CA . HIS A 1 228 ? 0.284 26.529 6.684 1.00 61.00 228 HIS A CA 1
ATOM 1837 C C . HIS A 1 228 ? -0.434 26.493 8.042 1.00 61.00 228 HIS A C 1
ATOM 1839 O O . HIS A 1 228 ? -0.959 27.516 8.483 1.00 61.00 228 HIS A O 1
ATOM 1845 N N . GLY A 1 229 ? -0.432 25.346 8.729 1.00 59.69 229 GLY A N 1
ATOM 1846 C CA . GLY A 1 229 ? -0.981 25.207 10.080 1.00 59.69 229 GLY A CA 1
ATOM 1847 C C . GLY A 1 229 ? -0.192 25.980 11.143 1.00 59.69 229 GLY A C 1
ATOM 1848 O O . GLY A 1 229 ? -0.795 26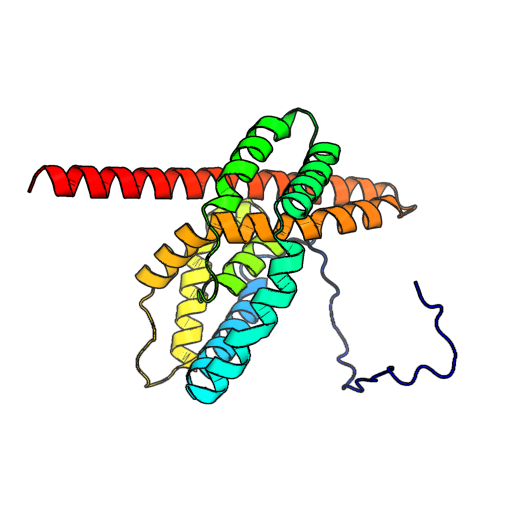.583 12.031 1.00 59.69 229 GLY A O 1
ATOM 1849 N N . GLU A 1 230 ? 1.138 26.017 11.034 1.00 53.47 230 GLU A N 1
ATOM 1850 C CA . GLU A 1 230 ? 2.005 26.801 11.926 1.00 53.47 230 GLU A CA 1
ATOM 1851 C C . GLU A 1 230 ? 1.855 28.309 11.704 1.00 53.47 230 GLU A C 1
ATOM 1853 O O . GLU A 1 230 ? 1.676 29.050 12.669 1.00 53.47 230 GLU A O 1
ATOM 1858 N N . ASN A 1 231 ? 1.805 28.769 10.449 1.00 47.31 231 ASN A N 1
ATOM 1859 C CA . ASN A 1 231 ? 1.572 30.185 10.143 1.00 47.31 231 ASN A CA 1
ATOM 1860 C C . ASN A 1 231 ? 0.199 30.682 10.621 1.00 47.31 231 ASN A C 1
ATOM 1862 O O . ASN A 1 231 ? 0.061 31.847 10.980 1.00 47.31 231 ASN A O 1
ATOM 1866 N N . LYS A 1 232 ? -0.814 29.808 10.675 1.00 47.09 232 LYS A N 1
ATOM 1867 C CA . LYS A 1 232 ? -2.143 30.161 11.191 1.00 47.09 232 LYS A CA 1
ATOM 1868 C C . LYS A 1 232 ? -2.168 30.309 12.718 1.00 47.09 232 LYS A C 1
ATOM 1870 O O . LYS A 1 232 ? -2.905 31.145 13.219 1.00 47.09 232 LYS A O 1
ATOM 1875 N N . LYS A 1 233 ? -1.326 29.562 13.443 1.00 45.97 233 LYS A N 1
ATOM 1876 C CA . LYS A 1 233 ? -1.170 29.669 14.909 1.00 45.97 233 LYS A CA 1
ATOM 1877 C C . LYS A 1 233 ? -0.367 30.889 15.369 1.00 45.97 233 LYS A C 1
ATOM 1879 O O . LYS A 1 233 ? -0.389 31.199 16.550 1.00 45.97 233 LYS A O 1
ATOM 1884 N N . ILE A 1 234 ? 0.364 31.552 14.472 1.00 50.16 234 ILE A N 1
ATOM 1885 C CA . ILE A 1 234 ? 1.164 32.751 14.786 1.00 50.16 234 ILE A CA 1
ATOM 1886 C C . ILE A 1 23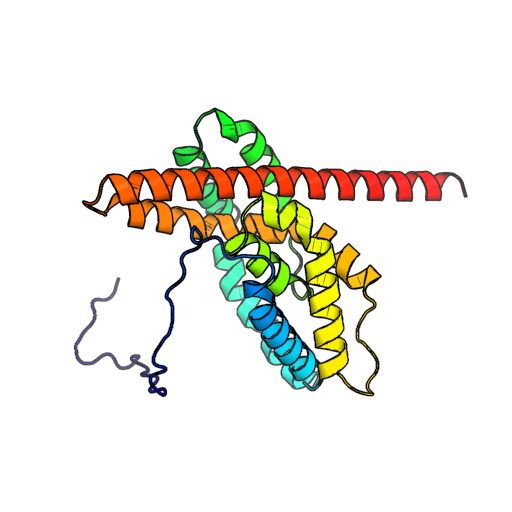4 ? 0.326 34.042 14.644 1.00 50.16 234 ILE A C 1
ATOM 1888 O O . ILE A 1 234 ? 0.757 35.111 15.067 1.00 50.16 234 ILE A O 1
ATOM 1892 N N . ILE A 1 235 ? -0.875 33.952 14.060 1.00 47.88 235 ILE A N 1
ATOM 1893 C CA . ILE A 1 235 ? -1.758 35.096 13.762 1.00 47.88 235 ILE A CA 1
ATOM 1894 C C . ILE A 1 235 ? -3.013 35.108 14.675 1.00 47.88 235 ILE A C 1
ATOM 1896 O O . ILE A 1 235 ? -3.869 35.980 14.533 1.00 47.88 235 ILE A O 1
ATOM 1900 N N . GLU A 1 236 ? -3.108 34.190 15.643 1.00 40.50 236 GLU A N 1
ATOM 1901 C CA . GLU A 1 236 ? -4.111 34.185 16.730 1.00 40.50 236 GLU A CA 1
ATOM 1902 C C . GLU A 1 236 ? -3.450 34.493 18.080 1.00 40.50 236 GLU A C 1
ATOM 1904 O O . GLU A 1 236 ? -4.073 35.231 18.878 1.00 40.50 236 GLU A O 1
#

pLDDT: mean 77.98, std 15.04, range [40.5, 98.12]

Mean predicted aligned error: 10.3 Å

Solvent-accessible surface area (backbone atoms only — not comparable to full-atom values): 13788 Å² total; per-residue (Å²): 132,86,80,89,54,95,82,49,96,82,69,81,81,87,88,74,86,84,74,82,87,73,80,90,78,53,69,63,53,59,51,55,82,71,69,47,48,63,57,37,41,51,51,18,45,53,53,40,55,56,71,72,53,50,73,70,59,50,50,66,58,66,73,48,56,58,61,57,61,42,54,68,56,67,32,72,67,48,47,53,50,43,52,48,54,50,52,75,72,46,49,87,86,38,46,72,58,52,58,51,48,63,63,47,56,77,77,52,81,79,85,89,56,89,41,54,67,53,38,39,47,47,60,40,32,32,42,50,65,57,35,74,77,35,50,68,60,50,52,51,51,31,51,53,40,25,48,64,59,47,51,94,55,84,73,97,67,53,71,67,57,52,53,53,48,36,50,70,44,36,35,40,35,40,56,70,47,54,68,63,49,57,60,50,54,55,55,41,70,71,47,89,49,61,68,61,28,55,51,49,54,50,42,42,49,52,42,52,52,35,43,50,54,48,26,53,50,40,49,54,51,51,54,50,52,52,53,55,55,52,59,55,65,75,78,111

Radius of gyration: 20.35 Å; Cα contacts (8 Å, |Δi|>4): 169; chains: 1; bounding box: 50×70×51 Å

InterPro domains:
  IPR011009 Protein kinase-like domain superfamily [SSF56112] (10-197)
  IPR012877 Uncharacterised oxidoreductase Dhs-27 [PF07914] (108-222)
  IPR015897 CHK kinase-like [SM00587] (14-152)
  IPR052961 Oxidoreductase and Kinase-like Enzymes [PTHR23020] (108-226)

Nearest PDB structures (foldseek):
  1nw1-assembly1_B  TM=4.962E-01  e=9.707E-01  Caenorhabditis elegans

Secondary structure (DSSP, 8-state):
-PPPPS--TT---------TT-----TT-PPPTTTTHHHHHHHHHHHHHHTT--HHHHHHHHTTHHHHHHHHHTSHHHHHHHHHHHHHHH-TTTHHHHHHHHHHHTT------TTHHHHHHHHHHS-HHHHHHHHHHHHHHHHHHHHHHHTTSPPSS-HHHHHHHHHHHHHHHHHTTHHHHHHHHHHHHT-S-HHHHHHHHHHHHHHHHHHHHHHHHHHHHHHHHHHHHHHHHT--